Protein AF-A0A936VCP4-F1 (afdb_monomer_lite)

pLDDT: mean 81.43, std 11.69, range [51.97, 97.38]

Secondary structure (DSSP, 8-state):
-HHHHH-SS--HHHHHHHHHHHTSGGGHHHHHHHHTTS-HHHHHHHHHHHTGGG----HHHHHHHHT-S-HHHHHHHHHHHHTTTTTTHHHHHHHTT-SSHHHHHHHHHHHHHH--HHHHHHHHHHHTT-SSHHHHHHHHHHHHHTT--HHHHHHHHHHH--TTSHHHHHHHHHHHHTT-TTHHHHHHHGGG-S-HHHHHHHHHHHHHH-HHHHHHHHHHTTTT--HHHHHHHHHHHHTTSSPPPHHHHHHHHHHHHHTT-HHHHHHHHTTS-HHHHHHHHHHHHHT--SHHHHHHHHHHHHHHHHHHTT---PPPHHHHHHHHHHTTSHHHHHHHHH-HHHHHHHHTTTS----

Foldseek 3Di:
DVVVPVPPDDCVVVVVVVLVVLLDPVCPVVVLVCLQVDDPVVLVVSCCSNCPPNDHDDPSSLLSQCPHPDVVSVQVSLVSCLVVVVVCVVSLVVQCPPPDPSSVQSSLVSVCVVDDPVRLVVSLLDQCQDLDLSSNVSSVVVCVVVVNDLPVSLVVLVVVDDLQDSSLLSSLSSCLVVVPPCSLVSLVVSCPHPDLVSNLSSLVSNCLPDPVSLLVCLQPALLPHDPSSLVSNLVCLQVVSDDDDLVSLLVSLVNNLVSVNLVSSLSSLVSDDLLSSVLSLLVQQVSDDDVVSNVSSLVSLVVSLVVLVVDPDADDPVSLVSLLVSCVDPSSVVSCVVDVSSQVSCVVNVNHDDD

Radius of gyration: 28.24 Å; chains: 1; bounding box: 63×48×75 Å

Sequence (355 aa):
MALRVRGRADHSFVLQRAAGILCSAEVRSVLVTMLTLCDGKAARYLLEVLSADGEVPDEECIRAFARHADCVVRLKVVVLCRAQSERYRTILEELRHDGHPRVRREVLCCLWQLADEAERVALLNSALLDNAGSVRETAIWYARKSGFDLEAFAAQALAQAAPETRAMVSLLGLMTTLKMREASGYARAALNSGTAAVRARRLLILFRRSVTLRMSLLRTLWPTAPTKVARQARLIISRGQIALTHDQYLRAVKKLLSSGCMERALIVCALMAIWGRLEGLFICLGESRSDEDRQLVRQALLNWERQQGCSAIRIDANERGRLTLLLNDRRIRDIVSSERLLAFALQTNGLWADG

Structure (mmCIF, N/CA/C/O backbone):
data_AF-A0A936VCP4-F1
#
_entry.id   AF-A0A936VCP4-F1
#
loop_
_atom_site.group_PDB
_atom_site.id
_atom_site.type_symbol
_atom_site.label_atom_id
_atom_site.label_alt_id
_atom_site.label_comp_id
_atom_site.label_asym_id
_atom_site.label_entity_id
_atom_site.label_seq_id
_atom_site.pdbx_PDB_ins_code
_atom_site.Cartn_x
_atom_site.Cartn_y
_atom_site.Cartn_z
_atom_site.occupancy
_atom_site.B_iso_or_equiv
_atom_site.auth_seq_id
_atom_site.auth_comp_id
_atom_site.auth_asym_id
_atom_site.auth_atom_id
_atom_site.pdbx_PDB_model_num
ATOM 1 N N . MET A 1 1 ? -22.852 -20.415 8.216 1.00 56.88 1 MET A N 1
ATOM 2 C CA . MET A 1 1 ? -22.138 -19.985 6.984 1.00 56.88 1 MET A CA 1
ATOM 3 C C . MET A 1 1 ? -22.577 -20.727 5.724 1.00 56.88 1 MET A C 1
ATOM 5 O O . MET A 1 1 ? -22.957 -20.062 4.768 1.00 56.88 1 MET A O 1
ATOM 9 N N . ALA A 1 2 ? -22.562 -22.067 5.700 1.00 62.81 2 ALA A N 1
ATOM 10 C CA . ALA A 1 2 ? -22.901 -22.848 4.501 1.00 62.81 2 ALA A CA 1
ATOM 11 C C . ALA A 1 2 ? -24.301 -22.544 3.923 1.00 62.81 2 ALA A C 1
ATOM 13 O O . ALA A 1 2 ? -24.436 -22.418 2.708 1.00 62.81 2 ALA A O 1
ATOM 14 N N . LEU A 1 3 ? -25.306 -22.349 4.786 1.00 62.19 3 LEU A N 1
ATOM 15 C CA . LEU A 1 3 ? -26.685 -22.045 4.376 1.00 62.19 3 LEU A CA 1
ATOM 16 C C . LEU A 1 3 ? -26.814 -20.660 3.709 1.00 62.19 3 LEU A C 1
ATOM 18 O O . LEU A 1 3 ? -27.424 -20.546 2.653 1.00 62.19 3 LEU A O 1
ATOM 22 N N . ARG A 1 4 ? -26.147 -19.627 4.252 1.00 62.19 4 ARG A N 1
ATOM 23 C CA . ARG A 1 4 ? -26.163 -18.250 3.712 1.00 62.19 4 ARG A CA 1
ATOM 24 C C . ARG A 1 4 ? -25.489 -18.133 2.341 1.00 62.19 4 ARG A C 1
ATOM 26 O O . ARG A 1 4 ? -25.926 -17.361 1.503 1.00 62.19 4 ARG A O 1
ATOM 33 N N . VAL A 1 5 ? -24.394 -18.864 2.126 1.00 63.34 5 VAL A N 1
ATOM 34 C CA . VAL A 1 5 ? -23.561 -18.726 0.915 1.00 63.34 5 VAL A CA 1
ATOM 35 C C . VAL A 1 5 ? -24.135 -19.496 -0.272 1.00 63.34 5 VAL A C 1
ATOM 37 O O . VAL A 1 5 ? -23.934 -19.094 -1.413 1.00 63.34 5 VAL A O 1
ATOM 40 N N . ARG A 1 6 ? -24.820 -20.619 -0.029 1.00 60.19 6 ARG A N 1
ATOM 41 C CA . ARG A 1 6 ? -25.265 -21.500 -1.114 1.00 60.19 6 ARG A CA 1
ATOM 42 C C . ARG A 1 6 ? -26.551 -21.028 -1.791 1.00 60.19 6 ARG A C 1
ATOM 44 O O . ARG A 1 6 ? -26.744 -21.405 -2.937 1.00 60.19 6 ARG A O 1
ATOM 51 N N . GLY A 1 7 ? -27.395 -20.224 -1.133 1.00 56.19 7 GLY A N 1
ATOM 52 C CA . GLY A 1 7 ? -28.552 -19.547 -1.749 1.00 56.19 7 GLY A CA 1
ATOM 53 C C . GLY A 1 7 ? -29.578 -20.455 -2.447 1.00 56.19 7 GLY A C 1
ATOM 54 O O . GLY A 1 7 ? -30.414 -19.958 -3.188 1.00 56.19 7 GLY A O 1
ATOM 55 N N . ARG A 1 8 ? -29.506 -21.781 -2.253 1.00 65.31 8 ARG A N 1
ATOM 56 C CA . ARG A 1 8 ? -30.311 -22.769 -2.999 1.00 65.31 8 ARG A CA 1
ATOM 57 C C . ARG A 1 8 ? -31.744 -22.916 -2.479 1.00 65.31 8 ARG A C 1
ATOM 59 O O . ARG A 1 8 ? -32.557 -23.532 -3.150 1.00 65.31 8 ARG A O 1
ATOM 66 N N . ALA A 1 9 ? -32.029 -22.385 -1.293 1.00 67.38 9 ALA A N 1
ATOM 67 C CA . ALA A 1 9 ? -33.360 -22.313 -0.699 1.00 67.38 9 ALA A CA 1
ATOM 68 C C . ALA A 1 9 ? -33.434 -21.087 0.224 1.00 67.38 9 ALA A C 1
ATOM 70 O O . ALA A 1 9 ? -32.389 -20.555 0.625 1.00 67.38 9 ALA A O 1
ATOM 71 N N . ASP A 1 10 ? -34.642 -20.640 0.564 1.00 74.19 10 ASP A N 1
ATOM 72 C CA . ASP A 1 10 ? -34.824 -19.598 1.570 1.00 74.19 10 ASP A CA 1
ATOM 73 C C . ASP A 1 10 ? -34.572 -20.180 2.969 1.00 74.19 10 ASP A C 1
ATOM 75 O O . ASP A 1 10 ? -35.307 -21.034 3.458 1.00 74.19 10 ASP A O 1
ATOM 79 N N . HIS A 1 11 ? -33.480 -19.742 3.594 1.00 77.25 11 HIS A N 1
ATOM 80 C CA . HIS A 1 11 ? -33.108 -20.128 4.957 1.00 77.25 11 HIS A CA 1
ATOM 81 C C . HIS A 1 11 ? -33.297 -18.967 5.941 1.00 77.25 11 HIS A C 1
ATOM 83 O O . HIS A 1 11 ? -32.764 -19.027 7.050 1.00 77.25 11 HIS A O 1
ATOM 89 N N . SER A 1 12 ? -34.004 -17.903 5.543 1.00 74.56 12 SER A N 1
ATOM 90 C CA . SER A 1 12 ? -34.223 -16.695 6.346 1.00 74.56 12 SER A CA 1
ATOM 91 C C . SER A 1 12 ? -34.736 -17.030 7.747 1.00 74.56 12 SER A C 1
ATOM 93 O O . SER A 1 12 ? -34.131 -16.603 8.728 1.00 74.56 12 SER A O 1
ATOM 95 N N . PHE A 1 13 ? -35.743 -17.900 7.850 1.00 79.38 13 PHE A N 1
ATOM 96 C CA . PHE A 1 13 ? -36.317 -18.342 9.124 1.00 79.38 13 PHE A CA 1
ATOM 97 C C . PHE A 1 13 ? -35.310 -19.076 10.027 1.00 79.38 13 PHE A C 1
ATOM 99 O O . PHE A 1 13 ? -35.186 -18.777 11.214 1.00 79.38 13 PHE A O 1
ATOM 106 N N . VAL A 1 14 ? -34.543 -20.022 9.473 1.00 80.12 14 VAL A N 1
ATOM 107 C CA . VAL A 1 14 ? -33.536 -20.782 10.239 1.00 80.12 14 VAL A CA 1
ATOM 108 C C . VAL A 1 14 ? -32.408 -19.863 10.706 1.00 80.12 14 VAL A C 1
ATOM 110 O O . VAL A 1 14 ? -31.941 -19.978 11.838 1.00 80.12 14 VAL A O 1
ATOM 113 N N . LEU A 1 15 ? -31.983 -18.930 9.850 1.00 77.50 15 LEU A N 1
ATOM 114 C CA . LEU A 1 15 ? -30.957 -17.945 10.179 1.00 77.50 15 LEU A CA 1
ATOM 115 C C . LEU A 1 15 ? -31.440 -16.952 11.245 1.00 77.50 15 LEU A C 1
ATOM 117 O O . LEU A 1 15 ? -30.666 -16.639 12.144 1.00 77.50 15 LEU A O 1
ATOM 121 N N . GLN A 1 16 ? -32.701 -16.512 11.196 1.00 79.38 16 GLN A N 1
ATOM 122 C CA . GLN A 1 16 ? -33.311 -15.670 12.232 1.00 79.38 16 GLN A CA 1
ATOM 123 C C . GLN A 1 16 ? -33.410 -16.401 13.573 1.00 79.38 16 GLN A C 1
ATOM 125 O O . GLN A 1 16 ? -33.027 -15.852 14.602 1.00 79.38 16 GLN A O 1
ATOM 130 N N . ARG A 1 17 ? -33.845 -17.667 13.578 1.00 82.25 17 ARG A N 1
ATOM 131 C CA . ARG A 1 17 ? -33.928 -18.455 14.816 1.00 82.25 17 ARG A CA 1
ATOM 132 C C . ARG A 1 17 ? -32.548 -18.704 15.429 1.00 82.25 17 ARG A C 1
ATOM 134 O O . ARG A 1 17 ? -32.389 -18.590 16.639 1.00 82.25 17 ARG A O 1
ATOM 141 N N . ALA A 1 18 ? -31.547 -19.008 14.602 1.00 80.81 18 ALA A N 1
ATOM 142 C CA . ALA A 1 18 ? -30.168 -19.155 15.059 1.00 80.81 18 ALA A CA 1
ATOM 143 C C . ALA A 1 18 ? -29.600 -17.833 15.600 1.00 80.81 18 ALA A C 1
ATOM 145 O O . ALA A 1 18 ? -28.929 -17.843 16.627 1.00 80.81 18 ALA A O 1
ATOM 146 N N . ALA A 1 19 ? -29.896 -16.704 14.948 1.00 77.69 19 ALA A N 1
ATOM 147 C CA . ALA A 1 19 ? -29.529 -15.378 15.438 1.00 77.69 19 ALA A CA 1
ATOM 148 C C . ALA A 1 19 ? -30.144 -15.090 16.815 1.00 77.69 19 ALA A C 1
ATOM 150 O O . ALA A 1 19 ? -29.421 -14.688 17.719 1.00 77.69 19 ALA A O 1
ATOM 151 N N . GLY A 1 20 ? -31.431 -15.395 17.009 1.00 79.62 20 GLY A N 1
ATOM 152 C CA . GLY A 1 20 ? -32.100 -15.230 18.303 1.00 79.62 20 GLY A CA 1
ATOM 153 C C . GLY A 1 20 ? -31.431 -16.014 19.437 1.00 79.62 20 GLY A C 1
ATOM 154 O O . GLY A 1 20 ? -31.253 -15.479 20.526 1.00 79.62 20 GLY A O 1
ATOM 155 N N . ILE A 1 21 ? -30.987 -17.249 19.172 1.00 82.88 21 ILE A N 1
ATOM 156 C CA . ILE A 1 21 ? -30.237 -18.056 20.153 1.00 82.88 21 ILE A CA 1
ATOM 157 C C . ILE A 1 21 ? -28.862 -17.435 20.439 1.00 82.88 21 ILE A C 1
ATOM 159 O O . ILE A 1 21 ? -28.444 -17.366 21.588 1.00 82.88 21 ILE A O 1
ATOM 163 N N . LEU A 1 22 ? -28.154 -16.967 19.408 1.00 77.94 22 LEU A N 1
ATOM 164 C CA . LEU A 1 22 ? -26.825 -16.361 19.562 1.00 77.94 22 LEU A CA 1
ATOM 165 C C . LEU A 1 22 ? -26.856 -15.028 20.322 1.00 77.94 22 LEU A C 1
ATOM 167 O O . LEU A 1 22 ? -25.850 -14.656 20.923 1.00 77.94 22 LEU A O 1
ATOM 171 N N . CYS A 1 23 ? -27.990 -14.326 20.304 1.00 75.50 23 CYS A N 1
ATOM 172 C CA . CYS A 1 23 ? -28.199 -13.102 21.071 1.00 75.50 23 CYS A CA 1
ATOM 173 C C . CYS A 1 23 ? -28.647 -13.359 22.523 1.00 75.50 23 CYS A C 1
ATOM 175 O O . CYS A 1 23 ? -28.694 -12.406 23.307 1.00 75.50 23 CYS A O 1
ATOM 177 N N . SER A 1 24 ? -28.957 -14.607 22.906 1.00 80.38 24 SER A N 1
ATOM 178 C CA . SER A 1 24 ? -29.406 -14.923 24.266 1.00 80.38 24 SER A CA 1
ATOM 179 C C . SER A 1 24 ? -28.285 -14.732 25.295 1.00 80.38 24 SER A C 1
ATOM 181 O O . SER A 1 24 ? -27.095 -14.906 25.008 1.00 80.38 24 SER A O 1
ATOM 183 N N . ALA A 1 25 ? -28.661 -14.352 26.518 1.00 74.62 25 ALA A N 1
ATOM 184 C CA . ALA A 1 25 ? -27.702 -14.110 27.591 1.00 74.62 25 ALA A CA 1
ATOM 185 C C . ALA A 1 25 ? -26.943 -15.390 27.987 1.00 74.62 25 ALA A C 1
ATOM 187 O O . ALA A 1 25 ? -25.759 -15.311 28.314 1.00 74.62 25 ALA A O 1
ATOM 188 N N . GLU A 1 26 ? -27.579 -16.568 27.899 1.00 79.69 26 GLU A N 1
ATOM 189 C CA . GLU A 1 26 ? -26.959 -17.837 28.302 1.00 79.69 26 GLU A CA 1
ATOM 190 C C . GLU A 1 26 ? -25.801 -18.259 27.386 1.00 79.69 26 GLU A C 1
ATOM 192 O O . GLU A 1 26 ? -24.875 -18.937 27.828 1.00 79.69 26 GLU A O 1
ATOM 197 N N . VAL A 1 27 ? -25.826 -17.856 26.112 1.00 80.94 27 VAL A N 1
ATOM 198 C CA . VAL A 1 27 ? -24.818 -18.262 25.116 1.00 80.94 27 VAL A CA 1
ATOM 199 C C . VAL A 1 27 ? -23.665 -17.254 25.029 1.00 80.94 27 VAL A C 1
ATOM 201 O O . VAL A 1 27 ? -22.633 -17.527 24.413 1.00 80.94 27 VAL A O 1
ATOM 204 N N . ARG A 1 28 ? -23.783 -16.091 25.678 1.00 74.31 28 ARG A N 1
ATOM 205 C CA . ARG A 1 28 ? -22.876 -14.956 25.469 1.00 74.31 28 ARG A CA 1
ATOM 206 C C . ARG A 1 28 ? -21.432 -15.216 25.908 1.00 74.31 28 ARG A C 1
ATOM 208 O O . ARG A 1 28 ? -20.509 -14.947 25.143 1.00 74.31 28 ARG A O 1
ATOM 215 N N . SER A 1 29 ? -21.223 -15.791 27.091 1.00 76.62 29 SER A N 1
ATOM 216 C CA . SER A 1 29 ? -19.880 -16.131 27.598 1.00 76.62 29 SER A CA 1
ATOM 217 C C . SER A 1 29 ? -19.181 -17.190 26.731 1.00 76.62 29 SER A C 1
ATOM 219 O O . SER A 1 29 ? -17.975 -17.120 26.466 1.00 76.62 29 SER A O 1
ATOM 221 N N . VAL A 1 30 ? -19.957 -18.141 26.206 1.00 83.19 30 VAL A N 1
ATOM 222 C CA . VAL A 1 30 ? -19.483 -19.147 25.250 1.00 83.19 30 VAL A CA 1
ATOM 223 C C . VAL A 1 30 ? -19.130 -18.483 23.923 1.00 83.19 30 VAL A C 1
ATOM 225 O O . VAL A 1 30 ? -18.094 -18.793 23.337 1.00 83.19 30 VAL A O 1
ATOM 228 N N . LEU A 1 31 ? -19.943 -17.531 23.467 1.00 79.69 31 LEU A N 1
ATOM 229 C CA . LEU A 1 31 ? -19.713 -16.796 22.232 1.00 79.69 31 LEU A CA 1
ATOM 230 C C . LEU A 1 31 ? -18.418 -15.979 22.298 1.00 79.69 31 LEU A C 1
ATOM 232 O O . LEU A 1 31 ? -17.595 -16.120 21.398 1.00 79.69 31 LEU A O 1
ATOM 236 N N . VAL A 1 32 ? -18.179 -15.215 23.370 1.00 79.56 32 VAL A N 1
ATOM 237 C CA . VAL A 1 32 ? -16.919 -14.471 23.588 1.00 79.56 32 VAL A CA 1
ATOM 238 C C . VAL A 1 32 ? -15.705 -15.398 23.506 1.00 79.56 32 VAL A C 1
ATOM 240 O O . VAL A 1 32 ? -14.735 -15.095 22.808 1.00 79.56 32 VAL A O 1
ATOM 243 N N . THR A 1 33 ? -15.783 -16.566 24.144 1.00 81.50 33 THR A N 1
ATOM 244 C CA . THR A 1 33 ? -14.720 -17.578 24.081 1.00 81.50 33 THR A CA 1
ATOM 245 C C . THR A 1 33 ? -14.514 -18.081 22.648 1.00 81.50 33 THR A C 1
ATOM 247 O O . THR A 1 33 ? -13.395 -18.085 22.131 1.00 81.50 33 THR A O 1
ATOM 250 N N . MET A 1 34 ? -15.599 -18.449 21.964 1.00 81.75 34 MET A N 1
ATOM 251 C CA . MET A 1 34 ? -15.564 -18.998 20.606 1.00 81.75 34 MET A CA 1
ATOM 252 C C . MET A 1 34 ? -15.108 -17.983 19.558 1.00 81.75 34 MET A C 1
ATOM 254 O O . MET A 1 34 ? -14.522 -18.377 18.549 1.00 81.75 34 MET A O 1
ATOM 258 N N . LEU A 1 35 ? -15.307 -16.684 19.793 1.00 81.62 35 LEU A N 1
ATOM 259 C CA . LEU A 1 35 ? -14.830 -15.631 18.898 1.00 81.62 35 LEU A CA 1
ATOM 260 C C . LEU A 1 35 ? -13.314 -15.659 18.716 1.00 81.62 35 LEU A C 1
ATOM 262 O O . LEU A 1 35 ? -12.838 -15.378 17.620 1.00 81.62 35 LEU A O 1
ATOM 266 N N . THR A 1 36 ? -12.560 -16.048 19.746 1.00 72.62 36 THR A N 1
ATOM 267 C CA . THR A 1 36 ? -11.097 -16.177 19.643 1.00 72.62 36 THR A CA 1
ATOM 268 C C . THR A 1 36 ? -10.653 -17.374 18.795 1.00 72.62 36 THR A C 1
ATOM 270 O O . THR A 1 36 ? -9.538 -17.376 18.276 1.00 72.62 36 THR A O 1
ATOM 273 N N . LEU A 1 37 ? -11.529 -18.369 18.621 1.00 82.38 37 LEU A N 1
ATOM 274 C CA . LEU A 1 37 ? -11.247 -19.639 17.945 1.00 82.38 37 LEU A CA 1
ATOM 275 C C . LEU A 1 37 ? -11.846 -19.718 16.534 1.00 82.38 37 LEU A C 1
ATOM 277 O O . LEU A 1 37 ? -11.452 -20.572 15.738 1.00 82.38 37 LEU A O 1
ATOM 281 N N . CYS A 1 38 ? -12.821 -18.864 16.220 1.00 85.44 38 CYS A N 1
ATOM 282 C CA . CYS A 1 38 ? -13.548 -18.923 14.960 1.00 85.44 38 CYS A CA 1
ATOM 283 C C . CYS A 1 38 ? -12.792 -18.251 13.802 1.00 85.44 38 CYS A C 1
ATOM 285 O O . CYS A 1 38 ? -11.956 -17.368 13.985 1.00 85.44 38 CYS A O 1
ATOM 287 N N . ASP A 1 39 ? -13.095 -18.676 12.572 1.00 88.38 39 ASP A N 1
ATOM 288 C CA . ASP A 1 39 ? -12.520 -18.043 11.389 1.00 88.38 39 ASP A CA 1
ATOM 289 C C . ASP A 1 39 ? -13.098 -16.634 11.147 1.00 88.38 39 ASP A C 1
ATOM 291 O O . ASP A 1 39 ? -14.173 -16.256 11.621 1.00 88.38 39 ASP A O 1
ATOM 295 N N . GLY A 1 40 ? -12.401 -15.846 10.328 1.00 87.69 40 GLY A N 1
ATOM 296 C CA . GLY A 1 40 ? -12.803 -14.470 10.047 1.00 87.69 40 GLY A CA 1
ATOM 297 C C . GLY A 1 40 ? -14.171 -14.316 9.372 1.00 87.69 40 GLY A C 1
ATOM 298 O O . GLY A 1 40 ? -14.795 -13.265 9.514 1.00 87.69 40 GLY A O 1
ATOM 299 N N . LYS A 1 41 ? -14.673 -15.322 8.639 1.00 87.31 41 LYS A N 1
ATOM 300 C CA . LYS A 1 41 ? -16.005 -15.255 8.008 1.00 87.31 41 LYS A CA 1
ATOM 301 C C . LYS A 1 41 ? -17.101 -15.466 9.048 1.00 87.31 41 LYS A C 1
ATOM 303 O O . LYS A 1 41 ? -18.100 -14.747 9.014 1.00 87.31 41 LYS A O 1
ATOM 308 N N . ALA A 1 42 ? -16.905 -16.419 9.955 1.00 86.56 42 ALA A N 1
ATOM 309 C CA . ALA A 1 42 ? -17.790 -16.662 11.082 1.00 86.56 42 ALA A CA 1
ATOM 310 C C . ALA A 1 42 ? -17.834 -15.441 12.009 1.00 86.56 42 ALA A C 1
ATOM 312 O O . ALA A 1 42 ? -18.921 -14.921 12.247 1.00 86.56 42 ALA A O 1
ATOM 313 N N . ALA A 1 43 ? -16.677 -14.907 12.414 1.00 88.88 43 ALA A N 1
ATOM 314 C CA . ALA A 1 43 ? -16.590 -13.714 13.260 1.00 88.88 43 ALA A CA 1
ATOM 315 C C . ALA A 1 43 ? -17.314 -12.503 12.648 1.00 88.88 43 ALA A C 1
ATOM 317 O O . ALA A 1 43 ? -18.089 -11.829 13.320 1.00 88.88 43 ALA A O 1
ATOM 318 N N . ARG A 1 44 ? -17.120 -12.239 11.347 1.00 90.06 44 ARG A N 1
ATOM 319 C CA . ARG A 1 44 ? -17.812 -11.141 10.647 1.00 90.06 44 ARG A CA 1
ATOM 320 C C . ARG A 1 44 ? -19.329 -11.273 10.686 1.00 90.06 44 ARG A C 1
ATOM 322 O O . ARG A 1 44 ? -20.010 -10.263 10.810 1.00 90.06 44 ARG A O 1
ATOM 329 N N . TYR A 1 45 ? -19.839 -12.491 10.539 1.00 85.62 45 TYR A N 1
ATOM 330 C CA . TYR A 1 45 ? -21.271 -12.747 10.600 1.00 85.62 45 TYR A CA 1
ATOM 331 C C . TYR A 1 45 ? -21.819 -12.652 12.015 1.00 85.62 45 TYR A C 1
ATOM 333 O O . TYR A 1 45 ? -22.874 -12.066 12.199 1.00 85.62 45 TYR A O 1
ATOM 341 N N . LEU A 1 46 ? -21.103 -13.192 13.001 1.00 86.50 46 LEU A N 1
ATOM 342 C CA . LEU A 1 46 ? -21.492 -13.049 14.401 1.00 86.50 46 LEU A CA 1
ATOM 343 C C . LEU A 1 46 ? -21.575 -11.575 14.781 1.00 86.50 46 LEU A C 1
ATOM 345 O O . LEU A 1 46 ? -22.554 -11.164 15.384 1.00 86.50 46 LEU A O 1
ATOM 349 N N . LEU A 1 47 ? -20.609 -10.766 14.342 1.00 86.88 47 LEU A N 1
ATOM 350 C CA . LEU A 1 47 ? -20.654 -9.326 14.552 1.00 86.88 47 LEU A CA 1
ATOM 351 C C . LEU A 1 47 ? -21.867 -8.677 13.867 1.00 86.88 47 LEU A C 1
ATOM 353 O O . LEU A 1 47 ? -22.500 -7.837 14.480 1.00 86.88 47 LEU A O 1
ATOM 357 N N . GLU A 1 48 ? -22.213 -9.080 12.636 1.00 85.94 48 GLU A N 1
ATOM 358 C CA . GLU A 1 48 ? -23.420 -8.599 11.932 1.00 85.94 48 GLU A CA 1
ATOM 359 C C . GLU A 1 48 ? -24.719 -8.968 12.661 1.00 85.94 48 GLU A C 1
ATOM 361 O O . GLU A 1 48 ? -25.636 -8.159 12.706 1.00 85.94 48 GLU A O 1
ATOM 366 N N . VAL A 1 49 ? -24.798 -10.183 13.208 1.00 83.81 49 VAL A N 1
ATOM 367 C CA . VAL A 1 49 ? -25.967 -10.679 13.946 1.00 83.81 49 VAL A CA 1
ATOM 368 C C . VAL A 1 49 ? -26.117 -9.962 15.283 1.00 83.81 49 VAL A C 1
ATOM 370 O O . VAL A 1 49 ? -27.206 -9.512 15.610 1.00 83.81 49 VAL A O 1
ATOM 373 N N . LEU A 1 50 ? -25.025 -9.831 16.037 1.00 81.94 50 LEU A N 1
ATOM 374 C CA . LEU A 1 50 ? -25.033 -9.179 17.349 1.00 81.94 50 LEU A CA 1
ATOM 375 C C . LEU A 1 50 ? -25.181 -7.660 17.253 1.00 81.94 50 LEU A C 1
ATOM 377 O O . LEU A 1 50 ? -25.489 -7.023 18.252 1.00 81.94 50 LEU A O 1
ATOM 381 N N . SER A 1 51 ? -24.922 -7.084 16.078 1.00 83.00 51 SER A N 1
ATOM 382 C CA . SER A 1 51 ? -25.151 -5.667 15.806 1.00 83.00 51 SER A CA 1
ATOM 383 C C . SER A 1 51 ? -26.407 -5.414 14.966 1.00 83.00 51 SER A C 1
ATOM 385 O O . SER A 1 51 ? -26.495 -4.385 14.288 1.00 83.00 51 SER A O 1
ATOM 387 N N . ALA A 1 52 ? -27.319 -6.388 14.891 1.00 80.31 52 ALA A N 1
ATOM 388 C CA . ALA A 1 52 ? -28.577 -6.215 14.179 1.00 80.31 52 ALA A CA 1
ATOM 389 C C . ALA A 1 52 ? -29.420 -5.116 14.846 1.00 80.31 52 ALA A C 1
ATOM 391 O O . ALA A 1 52 ? -29.256 -4.815 16.025 1.00 80.31 52 ALA A O 1
ATOM 392 N N . ASP A 1 53 ? -30.276 -4.469 14.054 1.00 72.94 53 ASP A N 1
ATOM 393 C CA . ASP A 1 53 ? -31.216 -3.436 14.512 1.00 72.94 53 ASP A CA 1
ATOM 394 C C . ASP A 1 53 ? -30.578 -2.223 15.219 1.00 72.94 53 ASP A C 1
ATOM 396 O O . ASP A 1 53 ? -31.242 -1.451 15.905 1.00 72.94 53 ASP A O 1
ATOM 400 N N . GLY A 1 54 ? -29.280 -1.998 14.987 1.00 67.56 54 GLY A N 1
ATOM 401 C CA . GLY A 1 54 ? -28.545 -0.859 15.538 1.00 67.56 54 GLY A CA 1
ATOM 402 C C . GLY A 1 54 ? -28.079 -1.051 16.980 1.00 67.56 54 GLY A C 1
ATOM 403 O O . GLY A 1 54 ? -27.491 -0.127 17.548 1.00 67.56 54 GLY A O 1
ATOM 404 N N . GLU A 1 55 ? -28.284 -2.234 17.563 1.00 74.75 55 GLU A N 1
ATOM 405 C CA . GLU A 1 55 ? -27.707 -2.569 18.859 1.00 74.75 55 GLU A CA 1
ATOM 406 C C . GLU A 1 55 ? -26.184 -2.701 18.748 1.00 74.75 55 GLU A C 1
ATOM 408 O O . GLU A 1 55 ? -25.636 -3.153 17.741 1.00 74.75 55 GLU A O 1
ATOM 413 N N . VAL A 1 56 ? -25.470 -2.270 19.788 1.00 74.06 56 VAL A N 1
ATOM 414 C CA . VAL A 1 56 ? -24.025 -2.487 19.883 1.00 74.06 56 VAL A CA 1
ATOM 415 C C . VAL A 1 56 ? -23.796 -3.581 20.918 1.00 74.06 56 VAL A C 1
ATOM 417 O O . VAL A 1 56 ? -24.310 -3.448 22.034 1.00 74.06 56 VAL A O 1
ATOM 420 N N . PRO A 1 57 ? -23.021 -4.632 20.585 1.00 80.69 57 PRO A N 1
ATOM 421 C CA . PRO A 1 57 ? -22.639 -5.651 21.550 1.00 80.69 57 PRO A CA 1
ATOM 422 C C . PRO A 1 57 ? -22.045 -5.027 22.818 1.00 80.69 57 PRO A C 1
ATOM 424 O O . PRO A 1 57 ? -21.494 -3.918 22.798 1.00 80.69 57 PRO A O 1
ATOM 427 N N . ASP A 1 58 ? -22.126 -5.747 23.933 1.00 84.31 58 ASP A N 1
ATOM 428 C CA . ASP A 1 58 ? -21.487 -5.281 25.159 1.00 84.31 58 ASP A CA 1
ATOM 429 C C . ASP A 1 58 ? -19.966 -5.127 25.005 1.00 84.31 58 ASP A C 1
ATOM 431 O O . ASP A 1 58 ? -19.339 -5.548 24.027 1.00 84.31 58 ASP A O 1
ATOM 435 N N . GLU A 1 59 ? -19.365 -4.450 25.979 1.00 87.56 59 GLU A N 1
ATOM 436 C CA . GLU A 1 59 ? -17.960 -4.073 25.906 1.00 87.56 59 GLU A CA 1
ATOM 437 C C . GLU A 1 59 ? -17.020 -5.282 25.846 1.00 87.56 59 GLU A C 1
ATOM 439 O O . GLU A 1 59 ? -16.015 -5.237 25.135 1.00 87.56 59 GLU A O 1
ATOM 444 N N . GLU A 1 60 ? -17.360 -6.375 26.528 1.00 87.00 60 GLU A N 1
ATOM 445 C CA . GLU A 1 60 ? -16.566 -7.601 26.520 1.00 87.00 60 GLU A CA 1
ATOM 446 C C . GLU A 1 60 ? -16.554 -8.244 25.127 1.00 87.00 60 GLU A C 1
ATOM 448 O O . GLU A 1 60 ? -15.481 -8.548 24.592 1.00 87.00 60 GLU A O 1
ATOM 453 N N . CYS A 1 61 ? -17.721 -8.347 24.481 1.00 87.69 61 CYS A N 1
ATOM 454 C CA . CYS A 1 61 ? -17.830 -8.819 23.104 1.00 87.69 61 CYS A CA 1
ATOM 455 C C . CYS A 1 61 ? -17.044 -7.920 22.142 1.00 87.69 61 CYS A C 1
ATOM 457 O O . CYS A 1 61 ? -16.246 -8.410 21.339 1.00 87.69 61 CYS A O 1
ATOM 459 N N . ILE A 1 62 ? -17.228 -6.598 22.232 1.00 90.88 62 ILE A N 1
ATOM 460 C CA . ILE A 1 62 ? -16.518 -5.630 21.384 1.00 90.88 62 ILE A CA 1
ATOM 461 C C . ILE A 1 62 ? -15.002 -5.761 21.554 1.00 90.88 62 ILE A C 1
ATOM 463 O O . ILE A 1 62 ? -14.272 -5.788 20.559 1.00 90.88 62 ILE A O 1
ATOM 467 N N . ARG A 1 63 ? -14.516 -5.904 22.790 1.00 92.00 63 ARG A N 1
ATOM 468 C CA . ARG A 1 63 ? -13.089 -6.073 23.087 1.00 92.00 63 ARG A CA 1
ATOM 469 C C . ARG A 1 63 ? -12.541 -7.385 22.522 1.00 92.00 63 ARG A C 1
ATOM 471 O O . ARG A 1 63 ? -11.434 -7.394 21.981 1.00 92.00 63 ARG A O 1
ATOM 478 N N . ALA A 1 64 ? -13.312 -8.471 22.569 1.00 90.50 64 ALA A N 1
ATOM 479 C CA . ALA A 1 64 ? -12.935 -9.737 21.941 1.00 90.50 64 ALA A CA 1
ATOM 480 C C . ALA A 1 64 ? -12.817 -9.601 20.412 1.00 90.50 64 ALA A C 1
ATOM 482 O O . ALA A 1 64 ? -11.800 -9.984 19.826 1.00 90.50 64 ALA A O 1
ATOM 483 N N . PHE A 1 65 ? -13.796 -8.969 19.756 1.00 92.38 65 PHE A N 1
ATOM 484 C CA . PHE A 1 65 ? -13.732 -8.707 18.316 1.00 92.38 65 PHE A CA 1
ATOM 485 C C . PHE A 1 65 ? -12.589 -7.754 17.932 1.00 92.38 65 PHE A C 1
ATOM 487 O O . PHE A 1 65 ? -11.965 -7.935 16.883 1.00 92.38 65 PHE A O 1
ATOM 494 N N . ALA A 1 66 ? -12.275 -6.763 18.772 1.00 93.88 66 ALA A N 1
ATOM 495 C CA . ALA A 1 66 ? -11.169 -5.830 18.556 1.00 93.88 66 ALA A CA 1
ATOM 496 C C . ALA A 1 66 ? -9.801 -6.532 18.541 1.00 93.88 66 ALA A C 1
ATOM 498 O O . ALA A 1 66 ? -8.875 -6.055 17.895 1.00 93.88 66 ALA A O 1
ATOM 499 N N . ARG A 1 67 ? -9.665 -7.690 19.195 1.00 93.00 67 ARG A N 1
ATOM 500 C CA . ARG A 1 67 ? -8.412 -8.467 19.253 1.00 93.00 67 ARG A CA 1
ATOM 501 C C . ARG A 1 67 ? -8.344 -9.597 18.225 1.00 93.00 67 ARG A C 1
ATOM 503 O O . ARG A 1 67 ? -7.343 -10.303 18.143 1.00 93.00 67 ARG A O 1
ATOM 510 N N . HIS A 1 68 ? -9.384 -9.757 17.413 1.00 94.25 68 HIS A N 1
ATOM 511 C CA . HIS A 1 68 ? -9.482 -10.831 16.433 1.00 94.25 68 HIS A CA 1
ATOM 512 C C . HIS A 1 68 ? -8.396 -10.730 15.345 1.00 94.25 68 HIS A C 1
ATOM 514 O O . HIS A 1 68 ? -8.054 -9.636 14.897 1.00 94.25 68 HIS A O 1
ATOM 520 N N . ALA A 1 69 ? -7.883 -11.861 14.846 1.00 91.50 69 ALA A N 1
ATOM 521 C CA . ALA A 1 69 ? -6.788 -11.889 13.865 1.00 91.50 69 ALA A CA 1
ATOM 522 C C . ALA A 1 69 ? -7.153 -11.275 12.491 1.00 91.50 69 ALA A C 1
ATOM 524 O O . ALA A 1 69 ? -6.324 -10.620 11.851 1.00 91.50 69 ALA A O 1
ATOM 525 N N . ASP A 1 70 ? -8.404 -11.434 12.046 1.00 93.44 70 ASP A N 1
ATOM 526 C CA . ASP A 1 70 ? -8.935 -10.836 10.807 1.00 93.44 70 ASP A CA 1
ATOM 527 C C . ASP A 1 70 ? -9.105 -9.307 10.942 1.00 93.44 70 ASP A C 1
ATOM 529 O O . ASP A 1 70 ? -9.906 -8.821 11.742 1.00 93.44 70 ASP A O 1
ATOM 533 N N . CYS A 1 71 ? -8.390 -8.535 10.117 1.00 93.69 71 CYS A N 1
ATOM 534 C CA . CYS A 1 71 ? -8.450 -7.071 10.138 1.00 93.69 71 CYS A CA 1
ATOM 535 C C . CYS A 1 71 ? -9.810 -6.496 9.716 1.00 93.69 71 CYS A C 1
ATOM 537 O O . CYS A 1 71 ? -10.124 -5.364 10.082 1.00 93.69 71 CYS A O 1
ATOM 539 N N . VAL A 1 72 ? -10.622 -7.237 8.957 1.00 94.50 72 VAL A N 1
ATOM 540 C CA . VAL A 1 72 ? -11.964 -6.796 8.550 1.00 94.50 72 VAL A CA 1
ATOM 541 C C . VAL A 1 72 ? -12.919 -6.831 9.739 1.00 94.50 72 VAL A C 1
ATOM 543 O O . VAL A 1 72 ? -13.775 -5.955 9.850 1.00 94.50 72 VAL A O 1
ATOM 546 N N . VAL A 1 73 ? -12.749 -7.799 10.644 1.00 94.50 73 VAL A N 1
ATOM 547 C CA . VAL A 1 73 ? -13.495 -7.860 11.911 1.00 94.50 73 VAL A CA 1
ATOM 548 C C . VAL A 1 73 ? -13.153 -6.641 12.760 1.00 94.50 73 VAL A C 1
ATOM 550 O O . VAL A 1 73 ? -14.045 -5.868 13.094 1.00 94.50 73 VAL A O 1
ATOM 553 N N . ARG A 1 74 ? -11.859 -6.397 13.004 1.00 95.94 74 ARG A N 1
ATOM 554 C CA . ARG A 1 74 ? -11.404 -5.228 13.775 1.00 95.94 74 ARG A CA 1
ATOM 555 C C . ARG A 1 74 ? -11.856 -3.906 13.152 1.00 95.94 74 ARG A C 1
ATOM 557 O O . ARG A 1 74 ? -12.265 -2.995 13.857 1.00 95.94 74 ARG A O 1
ATOM 564 N N . LEU A 1 75 ? -11.863 -3.804 11.822 1.00 95.44 75 LEU A N 1
ATOM 565 C CA . LEU A 1 75 ? -12.391 -2.627 11.130 1.00 95.44 75 LEU A CA 1
ATOM 566 C C . LEU A 1 75 ? -13.897 -2.432 11.364 1.00 95.44 75 LEU A C 1
ATOM 568 O O . LEU A 1 75 ? -14.325 -1.304 11.592 1.00 95.44 75 LEU A O 1
ATOM 572 N N . LYS A 1 76 ? -14.700 -3.504 11.305 1.00 93.19 76 LYS A N 1
ATOM 573 C CA . LYS A 1 76 ? -16.136 -3.437 11.619 1.00 93.19 76 LYS A CA 1
ATOM 574 C C . LYS A 1 76 ? -16.368 -3.011 13.070 1.00 93.19 76 LYS A C 1
ATOM 576 O O . LYS A 1 76 ? -17.269 -2.217 13.305 1.00 93.19 76 LYS A O 1
ATOM 581 N N . VAL A 1 77 ? -15.529 -3.462 14.006 1.00 94.00 77 VAL A N 1
ATOM 582 C CA . VAL A 1 77 ? -15.574 -3.001 15.402 1.00 94.00 77 VAL A CA 1
ATOM 583 C C . VAL A 1 77 ? -15.403 -1.490 15.490 1.00 94.00 77 VAL A C 1
ATOM 585 O O . VAL A 1 77 ? -16.246 -0.832 16.081 1.00 94.00 77 VAL A O 1
ATOM 588 N N . VAL A 1 78 ? -14.388 -0.917 14.838 1.00 95.00 78 VAL A N 1
ATOM 589 C CA . VAL A 1 78 ? -14.190 0.546 14.839 1.00 95.00 78 VAL A CA 1
ATOM 590 C C . VAL A 1 78 ? -15.414 1.283 14.289 1.00 95.00 78 VAL A C 1
ATOM 592 O O . VAL A 1 78 ? -15.803 2.320 14.820 1.00 95.00 78 VAL A O 1
ATOM 595 N N . VAL A 1 79 ? -16.046 0.744 13.241 1.00 91.75 79 VAL A N 1
ATOM 596 C CA . VAL A 1 79 ? -17.273 1.321 12.668 1.00 91.75 79 VAL A CA 1
ATOM 597 C C . VAL A 1 79 ? -18.435 1.281 13.663 1.00 91.75 79 VAL A C 1
ATOM 599 O O . VAL A 1 79 ? -19.151 2.271 13.766 1.00 91.75 79 VAL A O 1
ATOM 602 N N . LEU A 1 80 ? -18.604 0.189 14.411 1.00 90.19 80 LEU A N 1
ATOM 603 C CA . LEU A 1 80 ? -19.626 0.088 15.459 1.00 90.19 80 LEU A CA 1
ATOM 604 C C . LEU A 1 80 ? -19.338 1.044 16.621 1.00 90.19 80 LEU A C 1
ATOM 606 O O . LEU A 1 80 ? -20.227 1.770 17.062 1.00 90.19 80 LEU A O 1
ATOM 610 N N . CYS A 1 81 ? -18.081 1.111 17.065 1.00 90.75 81 CYS A N 1
ATOM 611 C CA . CYS A 1 81 ? -17.662 2.013 18.132 1.00 90.75 81 CYS A CA 1
ATOM 612 C C . CYS A 1 81 ? -17.881 3.485 17.769 1.00 90.75 81 CYS A C 1
ATOM 614 O O . CYS A 1 81 ? -18.127 4.277 18.670 1.00 90.75 81 CYS A O 1
ATOM 616 N N . ARG A 1 82 ? -17.856 3.864 16.481 1.00 89.62 82 ARG A N 1
ATOM 617 C CA . ARG A 1 82 ? -18.024 5.261 16.040 1.00 89.62 82 ARG A CA 1
ATOM 618 C C . ARG A 1 82 ? -19.281 5.925 16.611 1.00 89.62 82 ARG A C 1
ATOM 620 O O . ARG A 1 82 ? -19.209 7.076 17.034 1.00 89.62 82 ARG A O 1
ATOM 627 N N . ALA A 1 83 ? -20.412 5.218 16.637 1.00 84.56 83 ALA A N 1
ATOM 628 C CA . ALA A 1 83 ? -21.680 5.766 17.126 1.00 84.56 83 ALA A CA 1
ATOM 629 C C . ALA A 1 83 ? -21.688 6.015 18.647 1.00 84.56 83 ALA A C 1
ATOM 631 O O . ALA A 1 83 ? -22.429 6.863 19.127 1.00 84.56 83 ALA A O 1
ATOM 632 N N . GLN A 1 84 ? -20.847 5.299 19.398 1.00 86.19 84 GLN A N 1
ATOM 633 C CA . GLN A 1 84 ? -20.718 5.394 20.855 1.00 86.19 84 GLN A CA 1
ATOM 634 C C . GLN A 1 84 ? -19.243 5.585 21.235 1.00 86.19 84 GLN A C 1
ATOM 636 O O . GLN A 1 84 ? -18.713 4.888 22.100 1.00 86.19 84 GLN A O 1
ATOM 641 N N . SER A 1 85 ? -18.561 6.502 20.540 1.00 87.06 85 SER A N 1
ATOM 642 C CA . SER A 1 85 ? -17.097 6.613 20.605 1.00 87.06 85 SER A CA 1
ATOM 643 C C . SER A 1 85 ? -16.598 6.861 22.033 1.00 87.06 85 SER A C 1
ATOM 645 O O . SER A 1 85 ? -15.600 6.264 22.421 1.00 87.06 85 SER A O 1
ATOM 647 N N . GLU A 1 86 ? -17.323 7.653 22.832 1.00 89.19 86 GLU A N 1
ATOM 648 C CA . GLU A 1 86 ? -16.970 7.934 24.232 1.00 89.19 86 GLU A CA 1
ATOM 649 C C . GLU A 1 86 ? -16.960 6.662 25.091 1.00 89.19 86 GLU A C 1
ATOM 651 O O . GLU A 1 86 ? -15.992 6.378 25.792 1.00 89.19 86 GLU A O 1
ATOM 656 N N . ARG A 1 87 ? -18.001 5.829 24.959 1.00 90.94 87 ARG A N 1
ATOM 657 C CA . ARG A 1 87 ? -18.126 4.559 25.688 1.00 90.94 87 ARG A CA 1
ATOM 658 C C . ARG A 1 87 ? -16.983 3.599 25.363 1.00 90.94 87 ARG A C 1
ATOM 660 O O . ARG A 1 87 ? -16.505 2.891 26.240 1.00 90.94 87 ARG A O 1
ATOM 667 N N . TYR A 1 88 ? -16.553 3.564 24.103 1.00 93.12 88 TYR A N 1
ATOM 668 C CA . TYR A 1 88 ? -15.539 2.622 23.620 1.00 93.12 88 TYR A CA 1
ATOM 669 C C . TYR A 1 88 ? -14.155 3.254 23.437 1.00 93.12 88 TYR A C 1
ATOM 671 O O . TYR A 1 88 ? -13.301 2.682 22.753 1.00 93.12 88 TYR A O 1
ATOM 679 N N . ARG A 1 89 ? -13.907 4.411 24.059 1.00 93.94 89 ARG A N 1
ATOM 680 C CA . ARG A 1 89 ? -12.663 5.172 23.911 1.00 93.94 89 ARG A CA 1
ATOM 681 C C . ARG A 1 89 ? -11.420 4.335 24.206 1.00 93.94 89 ARG A C 1
ATOM 683 O O . ARG A 1 89 ? -10.499 4.314 23.396 1.00 93.94 89 ARG A O 1
ATOM 690 N N . THR A 1 90 ? -11.421 3.573 25.299 1.00 94.31 90 THR A N 1
ATOM 691 C CA . THR A 1 90 ? -10.301 2.692 25.678 1.00 94.31 90 THR A CA 1
ATOM 692 C C . THR A 1 90 ? -9.984 1.659 24.594 1.00 94.31 90 THR A C 1
ATOM 694 O O . THR A 1 90 ? -8.823 1.433 24.266 1.00 94.31 90 THR A O 1
ATOM 697 N N . ILE A 1 91 ? -11.010 1.070 23.972 1.00 95.00 91 ILE A N 1
ATOM 698 C CA . ILE A 1 91 ? -10.842 0.080 22.897 1.00 95.00 91 ILE A CA 1
ATOM 699 C C . ILE A 1 91 ? -10.304 0.748 21.625 1.00 95.00 91 ILE A C 1
ATOM 701 O O . ILE A 1 91 ? -9.457 0.183 20.930 1.00 95.00 91 ILE A O 1
ATOM 705 N N . LEU A 1 92 ? -10.764 1.963 21.319 1.00 95.75 92 LEU A N 1
ATOM 706 C CA . LEU A 1 92 ? -10.233 2.750 20.208 1.00 95.75 92 LEU A CA 1
ATOM 707 C C . LEU A 1 92 ? -8.751 3.098 20.428 1.00 95.75 92 LEU A C 1
ATOM 709 O O . LEU A 1 92 ? -7.964 2.959 19.494 1.00 95.75 92 LEU A O 1
ATOM 713 N N . GLU A 1 93 ? -8.344 3.466 21.645 1.00 94.88 93 GLU A N 1
ATOM 714 C CA . GLU A 1 93 ? -6.932 3.703 21.981 1.00 94.88 93 GLU A CA 1
ATOM 715 C C . GLU A 1 93 ? -6.075 2.434 21.838 1.00 94.88 93 GLU A C 1
ATOM 717 O O . GLU A 1 93 ? -4.986 2.498 21.264 1.00 94.88 93 GLU A O 1
ATOM 722 N N . GLU A 1 94 ? -6.573 1.259 22.248 1.00 94.19 94 GLU A N 1
ATOM 723 C CA . GLU A 1 94 ? -5.893 -0.026 21.995 1.00 94.19 94 GLU A CA 1
ATOM 724 C C . GLU A 1 94 ? -5.672 -0.255 20.484 1.00 94.19 94 GLU A C 1
ATOM 726 O O . GLU A 1 94 ? -4.579 -0.625 20.039 1.00 94.19 94 GLU A O 1
ATOM 731 N N . LEU A 1 95 ? -6.691 0.023 19.664 1.00 95.81 95 LEU A N 1
ATOM 732 C CA . LEU A 1 95 ? -6.651 -0.152 18.207 1.00 95.81 95 LEU A CA 1
ATOM 733 C C . LEU A 1 95 ? -5.853 0.933 17.467 1.00 95.81 95 LEU A C 1
ATOM 735 O O . LEU A 1 95 ? -5.570 0.790 16.271 1.00 95.81 95 LEU A O 1
ATOM 739 N N . ARG A 1 96 ? -5.430 2.005 18.144 1.00 94.50 96 ARG A N 1
ATOM 740 C CA . ARG A 1 96 ? -4.623 3.079 17.542 1.00 94.50 96 ARG A CA 1
ATOM 741 C C . ARG A 1 96 ? -3.315 2.557 16.953 1.00 94.50 96 ARG A C 1
ATOM 743 O O . ARG A 1 96 ? -2.828 3.079 15.949 1.00 94.50 96 ARG A O 1
ATOM 750 N N . HIS A 1 97 ? -2.772 1.491 17.534 1.00 92.19 97 HIS A N 1
ATOM 751 C CA . HIS A 1 97 ? -1.521 0.862 17.117 1.00 92.19 97 HIS A CA 1
ATOM 752 C C . HIS A 1 97 ? -1.720 -0.407 16.265 1.00 92.19 97 HIS A C 1
ATOM 754 O O . HIS A 1 97 ? -0.775 -1.174 16.078 1.00 92.19 97 HIS A O 1
ATOM 760 N N . ASP A 1 98 ? -2.917 -0.619 15.700 1.00 96.12 98 ASP A N 1
ATOM 761 C CA . ASP A 1 98 ? -3.239 -1.808 14.901 1.00 96.12 98 ASP A CA 1
ATOM 762 C C . ASP A 1 98 ? -2.254 -2.038 13.742 1.00 96.12 98 ASP A C 1
ATOM 764 O O . ASP A 1 98 ? -1.839 -1.105 13.047 1.00 96.12 98 ASP A O 1
ATOM 768 N N . GLY A 1 99 ? -1.923 -3.297 13.449 1.00 92.12 99 GLY A N 1
ATOM 769 C CA . GLY A 1 99 ? -1.049 -3.639 12.322 1.00 92.12 99 GLY A CA 1
ATOM 770 C C . GLY A 1 99 ? -1.592 -3.195 10.954 1.00 92.12 99 GLY A C 1
ATOM 771 O O . GLY A 1 99 ? -0.815 -2.903 10.038 1.00 92.12 99 GLY A O 1
ATOM 772 N N . HIS A 1 100 ? -2.914 -3.087 10.800 1.00 94.69 100 HIS A N 1
ATOM 773 C CA . HIS A 1 100 ? -3.579 -2.790 9.540 1.00 94.69 100 HIS A CA 1
ATOM 774 C C . HIS A 1 100 ? -3.883 -1.283 9.368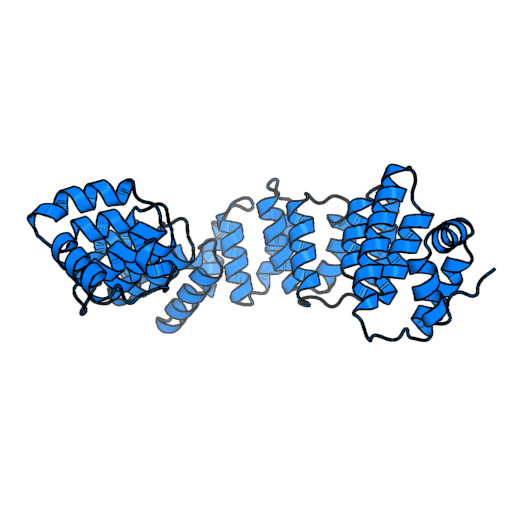 1.00 94.69 100 HIS A C 1
ATOM 776 O O . HIS A 1 100 ? -4.677 -0.715 10.120 1.00 94.69 100 HIS A O 1
ATOM 782 N N . PRO A 1 101 ? -3.363 -0.618 8.313 1.00 93.31 101 PRO A N 1
ATOM 783 C CA . PRO A 1 101 ? -3.504 0.832 8.128 1.00 93.31 101 PRO A CA 1
ATOM 784 C C . PRO A 1 101 ? -4.934 1.368 8.093 1.00 93.31 101 PRO A C 1
ATOM 786 O O . PRO A 1 101 ? -5.193 2.479 8.544 1.00 93.31 101 PRO A O 1
ATOM 789 N N . ARG A 1 102 ? -5.868 0.597 7.524 1.00 95.31 102 ARG A N 1
ATOM 790 C CA . ARG A 1 102 ? -7.270 1.022 7.426 1.00 95.31 102 ARG A CA 1
ATOM 791 C C . ARG A 1 102 ? -7.940 1.089 8.798 1.00 95.31 102 ARG A C 1
ATOM 793 O O . ARG A 1 102 ? -8.746 1.983 8.998 1.00 95.31 102 ARG A O 1
ATOM 800 N N . VAL A 1 103 ? -7.579 0.190 9.719 1.00 96.81 103 VAL A N 1
ATOM 801 C CA . VAL A 1 103 ? -8.091 0.207 11.097 1.00 96.81 103 VAL A CA 1
ATOM 802 C C . VAL A 1 103 ? -7.579 1.465 11.791 1.00 96.81 103 VAL A C 1
ATOM 804 O O . VAL A 1 103 ? -8.387 2.293 12.193 1.00 96.81 103 VAL A O 1
ATOM 807 N N . ARG A 1 104 ? -6.255 1.691 11.784 1.00 97.25 104 ARG A N 1
ATOM 808 C CA . ARG A 1 104 ? -5.642 2.897 12.371 1.00 97.25 104 ARG A CA 1
ATOM 809 C C . ARG A 1 104 ? -6.226 4.204 11.832 1.00 97.25 104 ARG A C 1
ATOM 811 O O . ARG A 1 104 ? -6.455 5.130 12.598 1.00 97.25 104 ARG A O 1
ATOM 818 N N . ARG A 1 105 ? -6.497 4.283 10.522 1.00 97.06 105 ARG A N 1
ATOM 819 C CA . ARG A 1 105 ? -7.132 5.463 9.911 1.00 97.06 105 ARG A CA 1
ATOM 820 C C . ARG A 1 105 ? -8.524 5.723 10.486 1.00 97.06 105 ARG A C 1
ATOM 822 O O . ARG A 1 105 ? -8.819 6.853 10.845 1.00 97.06 105 ARG A O 1
ATOM 829 N N . GLU A 1 106 ? -9.382 4.704 10.541 1.00 96.94 106 GLU A N 1
ATOM 830 C CA . GLU A 1 106 ? -10.739 4.883 11.072 1.00 96.94 106 GLU A CA 1
ATOM 831 C C . GLU A 1 106 ? -10.730 5.180 12.576 1.00 96.94 106 GLU A C 1
ATOM 833 O O . GLU A 1 106 ? -11.536 5.990 13.027 1.00 96.94 106 GLU A O 1
ATOM 838 N N . VAL A 1 107 ? -9.801 4.579 13.329 1.00 97.38 107 VAL A N 1
ATOM 839 C CA . VAL A 1 107 ? -9.589 4.869 14.755 1.00 97.38 107 VAL A CA 1
ATOM 840 C C . VAL A 1 107 ? -9.198 6.327 14.954 1.00 97.38 107 VAL A C 1
ATOM 842 O O . VAL A 1 107 ? -9.826 7.004 15.760 1.00 97.38 107 VAL A O 1
ATOM 845 N N . LEU A 1 108 ? -8.230 6.833 14.179 1.00 97.38 108 LEU A N 1
ATOM 846 C CA . LEU A 1 108 ? -7.836 8.242 14.208 1.00 97.38 108 LEU A CA 1
ATOM 847 C C . LEU A 1 108 ? -9.046 9.158 13.997 1.00 97.38 108 LEU A C 1
ATOM 849 O O . LEU A 1 108 ? -9.200 10.127 14.730 1.00 97.38 108 LEU A O 1
ATOM 853 N N . CYS A 1 109 ? -9.922 8.838 13.039 1.00 95.88 109 CYS A N 1
ATOM 854 C CA . CYS A 1 109 ? -11.130 9.628 12.809 1.00 95.88 109 CYS A CA 1
ATOM 855 C C . CYS A 1 109 ? -12.076 9.643 14.018 1.00 95.88 109 CYS A C 1
ATOM 857 O O . CYS A 1 109 ? -12.672 10.680 14.289 1.00 95.88 109 CYS A O 1
ATOM 859 N N . CYS A 1 110 ? -12.232 8.513 14.718 1.00 95.81 110 CYS A N 1
ATOM 860 C CA . CYS A 1 110 ? -13.113 8.424 15.886 1.00 95.81 110 CYS A CA 1
ATOM 861 C C . CYS A 1 110 ? -12.502 9.152 17.091 1.00 95.81 110 CYS A C 1
ATOM 863 O O . CYS A 1 110 ? -13.149 10.014 17.674 1.00 95.81 110 CYS A O 1
ATOM 865 N N . LEU A 1 111 ? -11.231 8.880 17.411 1.00 96.38 111 LEU A N 1
ATOM 866 C CA . LEU A 1 111 ? -10.530 9.528 18.524 1.00 96.38 111 LEU A CA 1
ATOM 867 C C . LEU A 1 111 ? -10.424 11.044 18.331 1.00 96.38 111 LEU A C 1
ATOM 869 O O . LEU A 1 111 ? -10.595 11.789 19.287 1.00 96.38 111 LEU A O 1
ATOM 873 N N . TRP A 1 112 ? -10.233 11.523 17.096 1.00 95.69 112 TRP A N 1
ATOM 874 C CA . TRP A 1 112 ? -10.190 12.961 16.810 1.00 95.69 112 TRP A CA 1
ATOM 875 C C . TRP A 1 112 ? -11.455 13.707 17.253 1.00 95.69 112 TRP A C 1
ATOM 877 O O . TRP A 1 112 ? -11.381 14.865 17.663 1.00 95.69 112 TRP A O 1
ATOM 887 N N . GLN A 1 113 ? -12.622 13.066 17.141 1.00 93.12 113 GLN A N 1
ATOM 888 C CA . GLN A 1 113 ? -13.901 13.674 17.515 1.00 93.12 113 GLN A CA 1
ATOM 889 C C . GLN A 1 113 ? -14.059 13.822 19.031 1.00 93.12 113 GLN A C 1
ATOM 891 O O . GLN A 1 113 ? -14.771 14.723 19.461 1.00 93.12 113 GLN A O 1
ATOM 896 N N . LEU A 1 114 ? -13.391 12.968 19.809 1.00 93.25 114 LEU A N 1
ATOM 897 C CA . LEU A 1 114 ? -13.424 12.980 21.274 1.00 93.25 114 LEU A CA 1
ATOM 898 C C . LEU A 1 114 ? -12.291 13.799 21.892 1.00 93.25 114 LEU A C 1
ATOM 900 O O . LEU A 1 114 ? -12.390 14.231 23.035 1.00 93.25 114 LEU A O 1
ATOM 904 N N . ALA A 1 115 ? -11.197 13.950 21.149 1.00 93.94 115 ALA A N 1
ATOM 905 C CA . ALA A 1 115 ? -9.964 14.519 21.651 1.00 93.94 115 ALA A CA 1
ATOM 906 C C . ALA A 1 115 ? -10.105 16.013 21.960 1.00 93.94 115 ALA A C 1
ATOM 908 O O . ALA A 1 115 ? -10.607 16.790 21.128 1.00 93.94 115 ALA A O 1
ATOM 909 N N . ASP A 1 116 ? -9.589 16.405 23.124 1.00 94.75 116 ASP A N 1
ATOM 910 C CA . ASP A 1 116 ? -9.290 17.799 23.435 1.00 94.75 116 ASP A CA 1
ATOM 911 C C . ASP A 1 116 ? -8.078 18.311 22.630 1.00 94.75 116 ASP A C 1
ATOM 913 O O . ASP A 1 116 ? -7.521 17.612 21.778 1.00 94.75 116 ASP A O 1
ATOM 917 N N . GLU A 1 117 ? -7.670 19.561 22.849 1.00 92.44 117 GLU A N 1
ATOM 918 C CA . GLU A 1 117 ? -6.574 20.153 22.076 1.00 92.44 117 GLU A CA 1
ATOM 919 C C . GLU A 1 117 ? -5.220 19.462 22.319 1.00 92.44 117 GLU A C 1
ATOM 921 O O . GLU A 1 117 ? -4.478 19.201 21.368 1.00 92.44 117 GLU A O 1
ATOM 926 N N . ALA A 1 118 ? -4.905 19.098 23.565 1.00 92.81 118 ALA A N 1
ATOM 927 C CA . ALA A 1 118 ? -3.651 18.425 23.895 1.00 92.81 118 ALA A CA 1
ATOM 928 C C . ALA A 1 118 ? -3.608 17.010 23.293 1.00 92.81 118 ALA A C 1
ATOM 930 O O . ALA A 1 118 ? -2.598 16.579 22.725 1.00 92.81 118 ALA A O 1
ATOM 931 N N . GLU A 1 119 ? -4.732 16.304 23.349 1.00 95.00 119 GLU A N 1
ATOM 932 C CA . GLU A 1 119 ? -4.900 14.976 22.774 1.00 95.00 119 GLU A CA 1
ATOM 933 C C . GLU A 1 119 ? -4.842 15.005 21.246 1.00 95.00 119 GLU A C 1
ATOM 935 O O . GLU A 1 119 ? -4.200 14.146 20.636 1.00 95.00 119 GLU A O 1
ATOM 940 N N . ARG A 1 120 ? -5.427 16.022 20.601 1.00 95.75 120 ARG A N 1
ATOM 941 C CA . ARG A 1 120 ? -5.313 16.221 19.147 1.00 95.75 120 ARG A CA 1
ATOM 942 C C . ARG A 1 120 ? -3.868 16.391 18.721 1.00 95.75 120 ARG A C 1
ATOM 944 O O . ARG A 1 120 ? -3.452 15.751 17.756 1.00 95.75 120 ARG A O 1
ATOM 951 N N . VAL A 1 121 ? -3.085 17.185 19.449 1.00 94.31 121 VAL A N 1
ATOM 952 C CA . VAL A 1 121 ? -1.649 17.337 19.182 1.00 94.31 121 VAL A CA 1
ATOM 953 C C . VAL A 1 121 ? -0.931 15.986 19.294 1.00 94.31 121 VAL A C 1
ATOM 955 O O . VAL A 1 121 ? -0.162 15.621 18.400 1.00 94.31 121 VAL A O 1
ATOM 958 N N . ALA A 1 122 ? -1.223 15.186 20.324 1.00 93.25 122 ALA A N 1
ATOM 959 C CA . ALA A 1 122 ? -0.648 13.846 20.473 1.00 93.25 122 ALA A CA 1
ATOM 960 C C . ALA A 1 122 ? -1.047 12.892 19.324 1.00 93.25 122 ALA A C 1
ATOM 962 O O . ALA A 1 122 ? -0.203 12.161 18.784 1.00 93.25 122 ALA A O 1
ATOM 963 N N . LEU A 1 123 ? -2.313 12.929 18.896 1.00 95.69 123 LEU A N 1
ATOM 964 C CA . LEU A 1 123 ? -2.809 12.165 17.751 1.00 95.69 123 LEU A CA 1
ATOM 965 C C . LEU A 1 123 ? -2.101 12.579 16.453 1.00 95.69 123 LEU A C 1
ATOM 967 O O . LEU A 1 123 ? -1.655 11.705 15.706 1.00 95.69 123 LEU A O 1
ATOM 971 N N . LEU A 1 124 ? -1.926 13.881 16.201 1.00 95.69 124 LEU A N 1
ATOM 972 C CA . LEU A 1 124 ? -1.195 14.377 15.029 1.00 95.69 124 LEU A CA 1
ATOM 973 C C . LEU A 1 124 ? 0.266 13.932 15.042 1.00 95.69 124 LEU A C 1
ATOM 975 O O . LEU A 1 124 ? 0.738 13.404 14.034 1.00 95.69 124 LEU A O 1
ATOM 979 N N . ASN A 1 125 ? 0.960 14.074 16.173 1.00 91.56 125 ASN A N 1
ATOM 980 C CA . ASN A 1 125 ? 2.372 13.707 16.300 1.00 91.56 125 ASN A CA 1
ATOM 981 C C . ASN A 1 125 ? 2.626 12.248 15.894 1.00 91.56 125 ASN A C 1
ATOM 983 O O . ASN A 1 125 ? 3.585 11.948 15.179 1.00 91.56 125 ASN A O 1
ATOM 987 N N . SER A 1 126 ? 1.737 11.336 16.299 1.00 91.38 126 SER A N 1
ATOM 988 C CA . SER A 1 126 ? 1.840 9.923 15.924 1.00 91.38 126 SER A CA 1
ATOM 989 C C . SER A 1 126 ? 1.395 9.656 14.478 1.00 91.38 126 SER A C 1
ATOM 991 O O . SER A 1 126 ? 2.093 8.967 13.728 1.00 91.38 126 SER A O 1
ATOM 993 N N . ALA A 1 127 ? 0.266 10.222 14.047 1.00 94.56 127 ALA A N 1
ATOM 994 C CA . ALA A 1 127 ? -0.351 9.899 12.764 1.00 94.56 127 ALA A CA 1
ATOM 995 C C . ALA A 1 127 ? 0.348 10.549 11.558 1.00 94.56 127 ALA A C 1
ATOM 997 O O . ALA A 1 127 ? 0.395 9.951 10.479 1.00 94.56 127 ALA A O 1
ATOM 998 N N . LEU A 1 128 ? 0.949 11.733 11.722 1.00 94.06 128 LEU A N 1
ATOM 999 C CA . LEU A 1 128 ? 1.752 12.396 10.684 1.00 94.06 128 LEU A CA 1
ATOM 1000 C C . LEU A 1 128 ? 3.029 11.611 10.349 1.00 94.06 128 LEU A C 1
ATOM 1002 O O . LEU A 1 128 ? 3.528 11.685 9.222 1.00 94.06 128 LEU A O 1
ATOM 1006 N N . LEU A 1 129 ? 3.518 10.802 11.293 1.00 90.69 129 LEU A N 1
ATOM 1007 C CA . LEU A 1 129 ? 4.672 9.915 11.134 1.00 90.69 129 LEU A CA 1
ATOM 1008 C C . LEU A 1 129 ? 4.276 8.442 10.933 1.00 90.69 129 LEU A C 1
ATOM 1010 O O . LEU A 1 129 ? 5.139 7.555 10.929 1.00 90.69 129 LEU A O 1
ATOM 1014 N N . ASP A 1 130 ? 2.995 8.156 10.686 1.00 91.25 130 ASP A N 1
ATOM 1015 C CA . ASP A 1 130 ? 2.530 6.802 10.388 1.00 91.25 130 ASP A CA 1
ATOM 1016 C C . ASP A 1 130 ? 3.207 6.260 9.115 1.00 91.25 130 ASP A C 1
ATOM 1018 O O . ASP A 1 130 ? 3.523 7.002 8.184 1.00 91.25 130 ASP A O 1
ATOM 1022 N N . ASN A 1 131 ? 3.448 4.949 9.041 1.00 82.88 131 ASN A N 1
ATOM 1023 C CA . ASN A 1 131 ? 4.090 4.323 7.882 1.00 82.88 131 ASN A CA 1
ATOM 1024 C C . ASN A 1 131 ? 3.201 4.316 6.619 1.00 82.88 131 ASN A C 1
ATOM 1026 O O . ASN A 1 131 ? 3.703 4.380 5.483 1.00 82.88 131 ASN A O 1
ATOM 1030 N N . ALA A 1 132 ? 1.885 4.305 6.793 1.00 86.69 132 ALA A N 1
ATOM 1031 C CA . ALA A 1 132 ? 0.895 4.235 5.742 1.00 86.69 132 ALA A CA 1
ATOM 1032 C C . ALA A 1 132 ? 0.493 5.631 5.265 1.00 86.69 132 ALA A C 1
ATOM 1034 O O . ALA A 1 132 ? 0.181 6.524 6.045 1.00 86.69 132 ALA A O 1
ATOM 1035 N N . GLY A 1 133 ? 0.468 5.808 3.940 1.00 84.81 133 GLY A N 1
ATOM 1036 C CA . GLY A 1 133 ? 0.088 7.088 3.333 1.00 84.81 133 GLY A CA 1
ATOM 1037 C C . GLY A 1 133 ? -1.332 7.517 3.688 1.00 84.81 133 GLY A C 1
ATOM 1038 O O . GLY A 1 133 ? -1.530 8.674 4.021 1.00 84.81 133 GLY A O 1
ATOM 1039 N N . SER A 1 134 ? -2.280 6.577 3.717 1.00 89.44 134 SER A N 1
ATOM 1040 C CA . SER A 1 134 ? -3.687 6.867 4.006 1.00 89.44 134 SER A CA 1
ATOM 1041 C C . SER A 1 134 ? -3.927 7.410 5.415 1.00 89.44 134 SER A C 1
ATOM 1043 O O . SER A 1 134 ? -4.841 8.199 5.601 1.00 89.44 134 SER A O 1
ATOM 1045 N N . VAL A 1 135 ? -3.134 6.985 6.407 1.00 94.19 135 VAL A N 1
ATOM 1046 C CA . VAL A 1 135 ? -3.233 7.510 7.779 1.00 94.19 135 VAL A CA 1
ATOM 1047 C C . VAL A 1 135 ? -2.652 8.923 7.826 1.00 94.19 135 VAL A C 1
ATOM 1049 O O . VAL A 1 135 ? -3.312 9.836 8.314 1.00 94.19 135 VAL A O 1
ATOM 1052 N N . ARG A 1 136 ? -1.469 9.130 7.224 1.00 93.25 136 ARG A N 1
ATOM 1053 C CA . ARG A 1 136 ? -0.847 10.461 7.128 1.00 93.25 136 ARG A CA 1
ATOM 1054 C C . ARG A 1 136 ? -1.729 11.468 6.393 1.00 93.25 136 ARG A C 1
ATOM 1056 O O . ARG A 1 136 ? -1.815 12.609 6.814 1.00 93.25 136 ARG A O 1
ATOM 1063 N N . GLU A 1 137 ? -2.377 11.071 5.302 1.00 92.56 137 GLU A N 1
ATOM 1064 C CA . GLU A 1 137 ? -3.285 11.941 4.540 1.00 92.56 137 GLU A CA 1
ATOM 1065 C C . GLU A 1 137 ? -4.474 12.404 5.389 1.00 92.56 137 GLU A C 1
ATOM 1067 O O . GLU A 1 137 ? -4.793 13.592 5.391 1.00 92.56 137 GLU A O 1
ATOM 1072 N N . THR A 1 138 ? -5.074 11.497 6.165 1.00 96.25 138 THR A N 1
ATOM 1073 C CA . THR A 1 138 ? -6.116 11.843 7.139 1.00 96.25 138 THR A CA 1
ATOM 1074 C C . THR A 1 138 ? -5.583 12.784 8.224 1.00 96.25 138 THR A C 1
ATOM 1076 O O . THR A 1 138 ? -6.218 13.795 8.510 1.00 96.25 138 THR A O 1
ATOM 1079 N N . ALA A 1 139 ? -4.395 12.522 8.776 1.00 96.81 139 ALA A N 1
ATOM 1080 C CA . ALA A 1 139 ? -3.772 13.396 9.773 1.00 96.81 139 ALA A CA 1
ATOM 1081 C C . ALA A 1 139 ? -3.466 14.802 9.226 1.00 96.81 139 ALA A C 1
ATOM 1083 O O . ALA A 1 139 ? -3.728 15.791 9.897 1.00 96.81 139 ALA A O 1
ATOM 1084 N N . ILE A 1 140 ? -2.980 14.911 7.985 1.00 95.56 140 ILE A N 1
ATOM 1085 C CA . ILE A 1 140 ? -2.737 16.196 7.307 1.00 95.56 140 ILE A CA 1
ATOM 1086 C C . ILE A 1 140 ? -4.042 16.976 7.134 1.00 95.56 140 ILE A C 1
ATOM 1088 O O . ILE A 1 140 ? -4.049 18.196 7.291 1.00 95.56 140 ILE A O 1
ATOM 1092 N N . TRP A 1 141 ? -5.140 16.296 6.794 1.00 96.38 141 TRP A N 1
ATOM 1093 C CA . TRP A 1 141 ? -6.447 16.940 6.685 1.00 96.38 141 TRP A CA 1
ATOM 1094 C C . TRP A 1 141 ? -6.891 17.538 8.025 1.00 96.38 141 TRP A C 1
ATOM 1096 O O . TRP A 1 141 ? -7.271 18.707 8.072 1.00 96.38 141 TRP A O 1
ATOM 1106 N N . TYR A 1 142 ? -6.765 16.772 9.111 1.00 97.38 142 TYR A N 1
ATOM 1107 C CA . TYR A 1 142 ? -7.077 17.244 10.460 1.00 97.38 142 TYR A CA 1
ATOM 1108 C C . TYR A 1 142 ? -6.170 18.392 10.913 1.00 97.38 142 TYR A C 1
ATOM 1110 O O . TYR A 1 142 ? -6.682 19.421 11.342 1.00 97.38 142 TYR A O 1
ATOM 1118 N N . ALA A 1 143 ? -4.855 18.265 10.721 1.00 96.38 143 ALA A N 1
ATOM 1119 C CA . ALA A 1 143 ? -3.875 19.298 11.052 1.00 96.38 143 ALA A CA 1
ATOM 1120 C C . ALA A 1 143 ? -4.184 20.635 10.362 1.00 96.38 143 ALA A C 1
ATOM 1122 O O . ALA A 1 143 ? -4.171 21.686 10.995 1.00 96.38 143 ALA A O 1
ATOM 1123 N N . ARG A 1 144 ? -4.536 20.603 9.069 1.00 94.75 144 ARG A N 1
ATOM 1124 C CA . ARG A 1 144 ? -4.947 21.811 8.336 1.00 94.75 144 ARG A CA 1
ATOM 1125 C C . ARG A 1 144 ? -6.215 22.431 8.908 1.00 94.75 144 ARG A C 1
ATOM 1127 O O . ARG A 1 144 ? -6.312 23.649 8.972 1.00 94.75 144 ARG A O 1
ATOM 1134 N N . LYS A 1 145 ? -7.182 21.603 9.309 1.00 94.12 145 LYS A N 1
ATOM 1135 C CA . LYS A 1 145 ? -8.449 22.069 9.879 1.00 94.12 145 LYS A CA 1
ATOM 1136 C C . LYS A 1 145 ? -8.261 22.722 11.253 1.00 94.12 145 LYS A C 1
ATOM 1138 O O . LYS A 1 145 ? -9.010 23.636 11.574 1.00 94.12 145 LYS A O 1
ATOM 1143 N N . SER A 1 146 ? -7.287 22.269 12.041 1.00 92.38 146 SER A N 1
ATOM 1144 C CA . SER A 1 146 ? -6.979 22.819 13.368 1.00 92.38 146 SER A CA 1
ATOM 1145 C C . SER A 1 146 ? -5.912 23.920 13.360 1.00 92.38 146 SER A C 1
ATOM 1147 O O . SER A 1 146 ? -5.532 24.388 14.424 1.00 92.38 146 SER A O 1
ATOM 1149 N N . GLY A 1 147 ? -5.398 24.329 12.193 1.00 91.88 147 GLY A N 1
ATOM 1150 C CA . GLY A 1 147 ? -4.334 25.338 12.105 1.00 91.88 147 GLY A CA 1
ATOM 1151 C C . GLY A 1 147 ? -2.964 24.861 12.604 1.00 91.88 147 GLY A C 1
ATOM 1152 O O . GLY A 1 147 ? -2.098 25.681 12.891 1.00 91.88 147 GLY A O 1
ATOM 1153 N N . PHE A 1 148 ? -2.750 23.547 12.708 1.00 94.44 148 PHE A N 1
ATOM 1154 C CA . PHE A 1 148 ? -1.475 22.974 13.131 1.00 94.44 148 PHE A CA 1
ATOM 1155 C C . PHE A 1 148 ? -0.389 23.214 12.071 1.00 94.44 148 PHE A C 1
ATOM 1157 O O . PHE A 1 148 ? -0.582 22.901 10.889 1.00 94.44 148 PHE A O 1
ATOM 1164 N N . ASP A 1 149 ? 0.770 23.724 12.493 1.00 94.06 149 ASP A N 1
ATOM 1165 C CA . ASP A 1 149 ? 1.887 24.022 11.595 1.00 94.06 149 ASP A CA 1
ATOM 1166 C C . ASP A 1 149 ? 2.617 22.741 11.155 1.00 94.06 149 ASP A C 1
ATOM 1168 O O . ASP A 1 149 ? 3.517 22.207 11.811 1.00 94.06 149 ASP A O 1
ATOM 1172 N N . LEU A 1 150 ? 2.200 22.238 9.995 1.00 93.56 150 LEU A N 1
ATOM 1173 C CA . LEU A 1 150 ? 2.751 21.041 9.369 1.00 93.56 150 LEU A CA 1
ATOM 1174 C C . LEU A 1 150 ? 4.207 21.207 8.918 1.00 93.56 150 LEU A C 1
ATOM 1176 O O . LEU A 1 150 ? 4.941 20.215 8.889 1.00 93.56 150 LEU A O 1
ATOM 1180 N N . GLU A 1 151 ? 4.617 22.414 8.529 1.00 89.69 151 GLU A N 1
ATOM 1181 C CA . GLU A 1 151 ? 5.971 22.664 8.036 1.00 89.69 151 GLU A CA 1
ATOM 1182 C C . GLU A 1 151 ? 6.954 22.751 9.201 1.00 89.69 151 GLU A C 1
ATOM 1184 O O . GLU A 1 151 ? 7.986 22.073 9.165 1.00 89.69 151 GLU A O 1
ATOM 1189 N N . ALA A 1 152 ? 6.595 23.472 10.268 1.00 91.25 152 ALA A N 1
ATOM 1190 C CA . ALA A 1 152 ? 7.374 23.507 11.502 1.00 91.25 152 ALA A CA 1
ATOM 1191 C C . ALA A 1 152 ? 7.503 22.111 12.125 1.00 91.25 152 ALA A C 1
ATOM 1193 O O . ALA A 1 152 ? 8.611 21.694 12.472 1.00 91.25 152 ALA A O 1
ATOM 1194 N N . PHE A 1 153 ? 6.409 21.339 12.180 1.00 93.25 153 PHE A N 1
ATOM 1195 C CA . PHE A 1 153 ? 6.452 19.953 12.651 1.00 93.25 153 PHE A CA 1
ATOM 1196 C C . PHE A 1 153 ? 7.411 19.095 11.818 1.00 93.25 153 PHE A C 1
ATOM 1198 O O . PHE A 1 153 ? 8.245 18.373 12.366 1.00 93.25 153 PHE A O 1
ATOM 1205 N N . ALA A 1 154 ? 7.323 19.172 10.486 1.00 89.88 154 ALA A N 1
ATOM 1206 C CA . ALA A 1 154 ? 8.200 18.406 9.609 1.00 89.88 154 ALA A CA 1
ATOM 1207 C C . ALA A 1 154 ? 9.672 18.816 9.773 1.00 89.88 154 ALA A C 1
ATOM 1209 O O . ALA A 1 154 ? 10.537 17.941 9.795 1.00 89.88 154 ALA A O 1
ATOM 1210 N N . ALA A 1 155 ? 9.962 20.112 9.922 1.00 85.81 155 ALA A N 1
ATOM 1211 C CA . ALA A 1 155 ? 11.311 20.621 10.160 1.00 85.81 155 ALA A CA 1
ATOM 1212 C C . ALA A 1 155 ? 11.879 20.149 11.512 1.00 85.81 155 ALA A C 1
ATOM 1214 O O . ALA A 1 155 ? 13.011 19.664 11.569 1.00 85.81 155 ALA A O 1
ATOM 1215 N N . GLN A 1 156 ? 11.085 20.207 12.584 1.00 88.56 156 GLN A N 1
ATOM 1216 C CA . GLN A 1 156 ? 11.490 19.735 13.910 1.00 88.56 156 GLN A CA 1
ATOM 1217 C C . GLN A 1 156 ? 11.727 18.220 13.925 1.00 88.56 156 GLN A C 1
ATOM 1219 O O . GLN A 1 156 ? 12.764 17.752 14.397 1.00 88.56 156 GLN A O 1
ATOM 1224 N N . ALA A 1 157 ? 10.801 17.445 13.353 1.00 88.12 157 ALA A N 1
ATOM 1225 C CA . ALA A 1 157 ? 10.944 15.997 13.241 1.00 88.12 157 ALA A CA 1
ATOM 1226 C C . ALA A 1 157 ? 12.191 15.613 12.428 1.00 88.12 157 ALA A C 1
ATOM 1228 O O . ALA A 1 157 ? 12.838 14.607 12.714 1.00 88.12 157 ALA A O 1
ATOM 1229 N N . LEU A 1 158 ? 12.557 16.422 11.433 1.00 82.81 158 LEU A N 1
ATOM 1230 C CA . LEU A 1 158 ? 13.745 16.213 10.611 1.00 82.81 158 LEU A CA 1
ATOM 1231 C C . LEU A 1 158 ? 15.045 16.453 11.365 1.00 82.81 158 LEU A C 1
ATOM 1233 O O . LEU A 1 158 ? 15.981 15.676 11.190 1.00 82.81 158 LEU A O 1
ATOM 1237 N N . ALA A 1 159 ? 15.086 17.471 12.223 1.00 82.50 159 ALA A N 1
ATOM 1238 C CA . ALA A 1 159 ? 16.234 17.733 13.085 1.00 82.50 159 ALA A CA 1
ATOM 1239 C C . ALA A 1 159 ? 16.505 16.573 14.063 1.00 82.50 159 ALA A C 1
ATOM 1241 O O . ALA A 1 159 ? 17.651 16.331 14.430 1.00 82.50 159 ALA A O 1
ATOM 1242 N N . GLN A 1 160 ? 15.463 15.835 14.455 1.00 82.19 160 GLN A N 1
ATOM 1243 C CA . GLN A 1 160 ? 15.551 14.737 15.425 1.00 82.19 160 GLN A CA 1
ATOM 1244 C C . GLN A 1 160 ? 15.672 13.346 14.781 1.00 82.19 160 GLN A C 1
ATOM 1246 O O . GLN A 1 160 ? 16.074 12.381 15.435 1.00 82.19 160 GLN A O 1
ATOM 1251 N N . ALA A 1 161 ? 15.307 13.195 13.506 1.00 76.75 161 ALA A N 1
ATOM 1252 C CA . ALA A 1 161 ? 15.251 11.890 12.863 1.00 76.75 161 ALA A CA 1
ATOM 1253 C C . ALA A 1 161 ? 16.640 11.399 12.433 1.00 76.75 161 ALA A C 1
ATOM 1255 O O . ALA A 1 161 ? 17.256 11.929 11.509 1.00 76.75 161 ALA A O 1
ATOM 1256 N N . ALA A 1 162 ? 17.089 10.281 13.011 1.00 71.75 162 ALA A N 1
ATOM 1257 C CA . ALA A 1 162 ? 18.303 9.626 12.538 1.00 71.75 162 ALA A CA 1
ATOM 1258 C C . ALA A 1 162 ? 18.128 9.109 11.086 1.00 71.75 162 ALA A C 1
ATOM 1260 O O . ALA A 1 162 ? 17.096 8.487 10.772 1.00 71.75 162 ALA A O 1
ATOM 1261 N N . PRO A 1 163 ? 19.130 9.294 10.197 1.00 65.50 163 PRO A N 1
ATOM 1262 C CA . PRO A 1 163 ? 19.019 9.014 8.764 1.00 65.50 163 PRO A CA 1
ATOM 1263 C C . PRO A 1 163 ? 18.729 7.567 8.388 1.00 65.50 163 PRO A C 1
ATOM 1265 O O . PRO A 1 163 ? 18.445 7.310 7.226 1.00 65.50 163 PRO A O 1
ATOM 1268 N N . GLU A 1 164 ? 18.788 6.598 9.295 1.00 66.50 164 GLU A N 1
ATOM 1269 C CA . GLU A 1 164 ? 18.595 5.173 8.979 1.00 66.50 164 GLU A CA 1
ATOM 1270 C C . GLU A 1 164 ? 17.283 4.595 9.518 1.00 66.50 164 GLU A C 1
ATOM 1272 O O . GLU A 1 164 ? 16.974 3.420 9.329 1.00 66.50 164 GLU A O 1
ATOM 1277 N N . THR A 1 165 ? 16.463 5.427 10.154 1.00 70.62 165 THR A N 1
ATOM 1278 C CA . THR A 1 165 ? 15.280 4.958 10.874 1.00 70.62 165 THR A CA 1
ATOM 1279 C C . THR A 1 165 ? 14.054 4.787 9.980 1.00 70.62 165 THR A C 1
ATOM 1281 O O . THR A 1 165 ? 13.886 5.418 8.929 1.00 70.62 165 THR A O 1
ATOM 1284 N N . ARG A 1 166 ? 13.116 3.956 10.451 1.00 69.19 166 ARG A N 1
ATOM 1285 C CA . ARG A 1 166 ? 11.759 3.867 9.892 1.00 69.19 166 ARG A CA 1
ATOM 1286 C C . ARG A 1 166 ? 11.009 5.201 10.007 1.00 69.19 166 ARG A C 1
ATOM 1288 O O . ARG A 1 166 ? 10.235 5.522 9.111 1.00 69.19 166 ARG A O 1
ATOM 1295 N N . ALA A 1 167 ? 11.286 5.988 11.048 1.00 74.06 167 ALA A N 1
ATOM 1296 C CA . ALA A 1 167 ? 10.732 7.328 11.229 1.00 74.06 167 ALA A CA 1
ATOM 1297 C C . ALA A 1 167 ? 11.106 8.258 10.064 1.00 74.06 167 ALA A C 1
ATOM 1299 O O . ALA A 1 167 ? 10.231 8.895 9.482 1.00 74.06 167 ALA A O 1
ATOM 1300 N N . MET A 1 168 ? 12.366 8.225 9.613 1.00 78.19 168 MET A N 1
ATOM 1301 C CA . MET A 1 168 ? 12.819 8.992 8.445 1.00 78.19 168 MET A CA 1
ATOM 1302 C C . MET A 1 168 ? 12.046 8.633 7.164 1.00 78.19 168 MET A C 1
ATOM 1304 O O . MET A 1 168 ? 11.801 9.474 6.303 1.00 78.19 168 MET A O 1
ATOM 1308 N N . VAL A 1 169 ? 11.627 7.374 7.011 1.00 75.94 169 VAL A N 1
ATOM 1309 C CA . VAL A 1 169 ? 10.812 6.951 5.865 1.00 75.94 169 VAL A CA 1
ATOM 1310 C C . VAL A 1 169 ? 9.415 7.581 5.889 1.00 75.94 169 VAL A C 1
ATOM 1312 O O . VAL A 1 169 ? 8.925 8.024 4.845 1.00 75.94 169 VAL A O 1
ATOM 1315 N N . SER A 1 170 ? 8.770 7.605 7.054 1.00 82.25 170 SER A N 1
ATOM 1316 C CA . SER A 1 170 ? 7.471 8.255 7.225 1.00 82.25 170 SER A CA 1
ATOM 1317 C C . SER A 1 170 ? 7.574 9.764 7.036 1.00 82.25 170 SER A C 1
ATOM 1319 O O . SER A 1 170 ? 6.770 10.331 6.297 1.00 82.25 170 SER A O 1
ATOM 1321 N N . LEU A 1 171 ? 8.610 10.381 7.610 1.00 85.56 171 LEU A N 1
ATOM 1322 C CA . LEU A 1 171 ? 8.879 11.812 7.522 1.00 85.56 171 LEU A CA 1
ATOM 1323 C C . LEU A 1 171 ? 9.104 12.269 6.080 1.00 85.56 171 LEU A C 1
ATOM 1325 O O . LEU A 1 171 ? 8.446 13.193 5.616 1.00 85.56 171 LEU A O 1
ATOM 1329 N N . LEU A 1 172 ? 9.945 11.571 5.314 1.00 79.25 172 LEU A N 1
ATOM 1330 C CA . LEU A 1 172 ? 10.095 11.874 3.890 1.00 79.25 172 LEU A CA 1
ATOM 1331 C C . LEU A 1 172 ? 8.762 11.715 3.146 1.00 79.25 172 LEU A C 1
ATOM 1333 O O . LEU A 1 172 ? 8.475 12.471 2.218 1.00 79.25 172 LEU A O 1
ATOM 1337 N N . GLY A 1 173 ? 7.934 10.743 3.542 1.00 79.69 173 GLY A N 1
ATOM 1338 C CA . GLY A 1 173 ? 6.578 10.580 3.026 1.00 79.69 173 GLY A CA 1
ATOM 1339 C C . GLY A 1 173 ? 5.695 11.801 3.300 1.00 79.69 173 GLY A C 1
ATOM 1340 O O . GLY A 1 173 ? 5.015 12.255 2.383 1.00 79.69 173 GLY A O 1
ATOM 1341 N N . LEU A 1 174 ? 5.743 12.346 4.517 1.00 85.38 174 LEU A N 1
ATOM 1342 C CA . LEU A 1 174 ? 5.061 13.580 4.909 1.00 85.38 174 LEU A CA 1
ATOM 1343 C C . LEU A 1 174 ? 5.568 14.778 4.096 1.00 85.38 174 LEU A C 1
ATOM 1345 O O . LEU A 1 174 ? 4.782 15.403 3.388 1.00 85.38 174 LEU A O 1
ATOM 1349 N N . MET A 1 175 ? 6.881 15.024 4.085 1.00 85.81 175 MET A N 1
ATOM 1350 C CA . MET A 1 175 ? 7.500 16.104 3.304 1.00 85.81 175 MET A CA 1
ATOM 1351 C C . MET A 1 175 ? 7.146 16.006 1.815 1.00 85.81 175 MET A C 1
ATOM 1353 O O . MET A 1 175 ? 6.984 17.024 1.137 1.00 85.81 175 MET A O 1
ATOM 1357 N N . THR A 1 176 ? 6.995 14.777 1.296 1.00 78.75 176 THR A N 1
ATOM 1358 C CA . THR A 1 176 ? 6.548 14.514 -0.080 1.00 78.75 176 THR A CA 1
ATOM 1359 C C . THR A 1 176 ? 5.135 15.033 -0.324 1.00 78.75 176 THR A C 1
ATOM 1361 O O . THR A 1 176 ? 4.899 15.713 -1.326 1.00 78.75 176 THR A O 1
ATOM 1364 N N . THR A 1 177 ? 4.212 14.737 0.587 1.00 82.38 177 THR A N 1
ATOM 1365 C CA . THR A 1 177 ? 2.830 15.220 0.524 1.00 82.38 177 THR A CA 1
ATOM 1366 C C . THR A 1 177 ? 2.755 16.740 0.685 1.00 82.38 177 THR A C 1
ATOM 1368 O O . THR A 1 177 ? 1.978 17.384 -0.016 1.00 82.38 177 THR A O 1
ATOM 1371 N N . LEU A 1 178 ? 3.618 17.326 1.521 1.00 84.31 178 LEU A N 1
ATOM 1372 C CA . LEU A 1 178 ? 3.677 18.769 1.785 1.00 84.31 178 LEU A CA 1
ATOM 1373 C C . LEU A 1 178 ? 4.411 19.595 0.716 1.00 84.31 178 LEU A C 1
ATOM 1375 O O . LEU A 1 178 ? 4.526 20.800 0.855 1.00 84.31 178 LEU A O 1
ATOM 1379 N N . LYS A 1 179 ? 4.923 18.993 -0.366 1.00 81.88 179 LYS A N 1
ATOM 1380 C CA . LYS A 1 179 ? 5.651 19.733 -1.430 1.00 81.88 179 LYS A CA 1
ATOM 1381 C C . LYS A 1 179 ? 6.943 20.463 -0.980 1.00 81.88 179 LYS A C 1
ATOM 1383 O O . LYS A 1 179 ? 7.523 21.172 -1.792 1.00 81.88 179 LYS A O 1
ATOM 1388 N N . MET A 1 180 ? 7.476 20.177 0.216 1.00 83.44 180 MET A N 1
ATOM 1389 C CA . MET A 1 180 ? 8.725 20.765 0.750 1.00 83.44 180 MET A CA 1
ATOM 1390 C C . MET A 1 180 ? 9.940 20.502 -0.153 1.00 83.44 180 MET A C 1
ATOM 1392 O O . MET A 1 180 ? 10.200 19.347 -0.506 1.00 83.44 180 MET A O 1
ATOM 1396 N N . ARG A 1 181 ? 10.710 21.527 -0.527 1.00 78.31 181 ARG A N 1
ATOM 1397 C CA . ARG A 1 181 ? 11.813 21.413 -1.510 1.00 78.31 181 ARG A CA 1
ATOM 1398 C C . ARG A 1 181 ? 12.962 20.535 -1.003 1.00 78.31 181 ARG A C 1
ATOM 1400 O O . ARG A 1 181 ? 13.548 19.754 -1.759 1.00 78.31 181 ARG A O 1
ATOM 1407 N N . GLU A 1 182 ? 13.202 20.593 0.296 1.00 77.50 182 GLU A N 1
ATOM 1408 C CA . GLU A 1 182 ? 14.285 19.967 1.049 1.00 77.50 182 GLU A CA 1
ATOM 1409 C C . GLU A 1 182 ? 14.209 18.438 0.996 1.00 77.50 182 GLU A C 1
ATOM 1411 O O . GLU A 1 182 ? 15.237 17.760 1.034 1.00 77.50 182 GLU A O 1
ATOM 1416 N N . ALA A 1 183 ? 13.009 17.864 0.823 1.00 75.50 183 ALA A N 1
ATOM 1417 C CA . ALA A 1 183 ? 12.818 16.410 0.850 1.00 75.50 183 ALA A CA 1
ATOM 1418 C C . ALA A 1 183 ? 13.674 15.677 -0.196 1.00 75.50 183 ALA A C 1
ATOM 1420 O O . ALA A 1 183 ? 14.052 14.526 0.010 1.00 75.50 183 ALA A O 1
ATOM 1421 N N . SER A 1 184 ? 13.992 16.336 -1.317 1.00 70.75 184 SER A N 1
ATOM 1422 C CA . SER A 1 184 ? 14.853 15.770 -2.361 1.00 70.75 184 SER A CA 1
ATOM 1423 C C . SER A 1 184 ? 16.317 15.664 -1.921 1.00 70.75 184 SER A C 1
ATOM 1425 O O . SER A 1 184 ? 16.991 14.697 -2.277 1.00 70.75 184 SER A O 1
ATOM 1427 N N . GLY A 1 185 ? 16.809 16.632 -1.141 1.00 71.69 185 GLY A N 1
ATOM 1428 C CA . GLY A 1 185 ? 18.158 16.606 -0.572 1.00 71.69 185 GLY A CA 1
ATOM 1429 C C . GLY A 1 185 ? 18.292 15.487 0.455 1.00 71.69 185 GLY A C 1
ATOM 1430 O O . GLY A 1 185 ? 19.157 14.619 0.325 1.00 71.69 185 GLY A O 1
ATOM 1431 N N . TYR A 1 186 ? 17.347 15.424 1.396 1.00 71.88 186 TYR A N 1
ATOM 1432 C CA . TYR A 1 186 ? 17.327 14.380 2.418 1.00 71.88 186 TYR A CA 1
ATOM 1433 C C . TYR A 1 186 ? 17.148 12.992 1.824 1.00 71.88 186 TYR A C 1
ATOM 1435 O O . TYR A 1 186 ? 17.919 12.092 2.139 1.00 71.88 186 TYR A O 1
ATOM 1443 N N . ALA A 1 187 ? 16.202 12.798 0.904 1.00 70.06 187 ALA A N 1
ATOM 1444 C CA . ALA A 1 187 ? 16.007 11.484 0.311 1.00 70.06 187 ALA A CA 1
ATOM 1445 C C . ALA A 1 187 ? 17.233 11.009 -0.501 1.00 70.06 187 ALA A C 1
ATOM 1447 O O . ALA A 1 187 ? 17.440 9.798 -0.580 1.00 70.06 187 ALA A O 1
ATOM 1448 N N . ARG A 1 188 ? 18.073 11.920 -1.033 1.00 69.31 188 ARG A N 1
ATOM 1449 C CA . ARG A 1 188 ? 19.347 11.592 -1.705 1.00 69.31 188 ARG A CA 1
ATOM 1450 C C . ARG A 1 188 ? 20.414 11.117 -0.723 1.00 69.31 188 ARG A C 1
ATOM 1452 O O . ARG A 1 188 ? 20.959 10.040 -0.937 1.00 69.31 188 ARG A O 1
ATOM 1459 N N . ALA A 1 189 ? 20.674 11.866 0.351 1.00 67.75 189 ALA A N 1
ATOM 1460 C CA . ALA A 1 189 ? 21.610 11.451 1.409 1.00 67.75 189 ALA A CA 1
ATOM 1461 C C . ALA A 1 189 ? 21.237 10.069 1.973 1.00 67.75 189 ALA A C 1
ATOM 1463 O O . ALA A 1 189 ? 22.063 9.210 2.269 1.00 67.75 189 ALA A O 1
ATOM 1464 N N . ALA A 1 190 ? 19.938 9.830 2.021 1.00 64.25 190 ALA A N 1
ATOM 1465 C CA . ALA A 1 190 ? 19.319 8.674 2.607 1.00 64.25 190 ALA A CA 1
ATOM 1466 C C . ALA A 1 190 ? 19.325 7.427 1.676 1.00 64.25 190 ALA A C 1
ATOM 1468 O O . ALA A 1 190 ? 18.970 6.331 2.125 1.00 64.25 190 ALA A O 1
ATOM 1469 N N . LEU A 1 191 ? 19.759 7.548 0.409 1.00 65.56 191 LEU A N 1
ATOM 1470 C CA . LEU A 1 191 ? 19.995 6.408 -0.498 1.00 65.56 191 LEU A CA 1
ATOM 1471 C C . LEU A 1 191 ? 21.170 5.527 -0.071 1.00 65.56 191 LEU A C 1
ATOM 1473 O O . LEU A 1 191 ? 21.181 4.343 -0.405 1.00 65.56 191 LEU A O 1
ATOM 1477 N N . ASN A 1 192 ? 22.101 6.083 0.701 1.00 66.62 192 ASN A N 1
ATOM 1478 C CA . ASN A 1 192 ? 23.282 5.379 1.196 1.00 66.62 192 ASN A CA 1
ATOM 1479 C C . ASN A 1 192 ? 22.996 4.506 2.429 1.00 66.62 192 ASN A C 1
ATOM 1481 O O . ASN A 1 192 ? 23.908 3.886 2.956 1.00 66.62 192 ASN A O 1
ATOM 1485 N N . SER A 1 193 ? 21.743 4.440 2.898 1.00 67.38 193 SER A N 1
ATOM 1486 C CA . SER A 1 193 ? 21.410 3.671 4.101 1.00 67.38 193 SER A CA 1
ATOM 1487 C C . SER A 1 193 ? 21.655 2.175 3.923 1.00 67.38 193 SER A C 1
ATOM 1489 O O . SER A 1 193 ? 21.338 1.619 2.866 1.00 67.38 193 SER A O 1
ATOM 1491 N N . GLY A 1 194 ? 22.104 1.503 4.988 1.00 61.66 194 GLY A N 1
ATOM 1492 C CA . GLY A 1 194 ? 22.311 0.050 5.020 1.00 61.66 194 GLY A CA 1
ATOM 1493 C C . GLY A 1 194 ? 21.037 -0.775 4.778 1.00 61.66 194 GLY A C 1
ATOM 1494 O O . GLY A 1 194 ? 21.095 -1.881 4.234 1.00 61.66 194 GLY A O 1
ATOM 1495 N N . THR A 1 195 ? 19.852 -0.216 5.050 1.00 65.62 195 THR A N 1
ATOM 1496 C CA . THR A 1 195 ? 18.583 -0.960 4.994 1.00 65.62 195 THR A CA 1
ATOM 1497 C C . THR A 1 195 ? 17.900 -0.897 3.618 1.00 65.62 195 THR A C 1
ATOM 1499 O O . THR A 1 195 ? 17.430 0.149 3.168 1.00 65.62 195 THR A O 1
ATOM 1502 N N . ALA A 1 196 ? 17.717 -2.047 2.958 1.00 64.12 196 ALA A N 1
ATOM 1503 C CA . ALA A 1 196 ? 17.108 -2.127 1.620 1.00 64.12 196 ALA A CA 1
ATOM 1504 C C . ALA A 1 196 ? 15.659 -1.594 1.538 1.00 64.12 196 ALA A C 1
ATOM 1506 O O . ALA A 1 196 ? 15.276 -0.991 0.533 1.00 64.12 196 ALA A O 1
ATOM 1507 N N . ALA A 1 197 ? 14.846 -1.794 2.582 1.00 60.84 197 ALA A N 1
ATOM 1508 C CA . ALA A 1 197 ? 13.467 -1.289 2.638 1.00 60.84 197 ALA A CA 1
ATOM 1509 C C . ALA A 1 197 ? 13.418 0.247 2.681 1.00 60.84 197 ALA A C 1
ATOM 1511 O O . ALA A 1 197 ? 12.577 0.882 2.041 1.00 60.84 197 ALA A O 1
ATOM 1512 N N . VAL A 1 198 ? 14.372 0.828 3.403 1.00 65.44 198 VAL A N 1
ATOM 1513 C CA . VAL A 1 198 ? 14.561 2.263 3.548 1.00 65.44 198 VAL A CA 1
ATOM 1514 C C . VAL A 1 198 ? 15.027 2.863 2.215 1.00 65.44 198 VAL A C 1
ATOM 1516 O O . VAL A 1 198 ? 14.394 3.799 1.721 1.00 65.44 198 VAL A O 1
ATOM 1519 N N . ARG A 1 199 ? 16.018 2.244 1.551 1.00 67.19 199 ARG A N 1
ATOM 1520 C CA . ARG A 1 199 ? 16.439 2.614 0.185 1.00 67.19 199 ARG A CA 1
ATOM 1521 C C . ARG A 1 199 ? 15.269 2.586 -0.806 1.00 67.19 199 ARG A C 1
ATOM 1523 O O . ARG A 1 199 ? 15.029 3.574 -1.491 1.00 67.19 199 ARG A O 1
ATOM 1530 N N . ALA A 1 200 ? 14.481 1.507 -0.841 1.00 60.78 200 ALA A N 1
ATOM 1531 C CA . ALA A 1 200 ? 13.348 1.363 -1.768 1.00 60.78 200 ALA A CA 1
ATOM 1532 C C . ALA A 1 200 ? 12.312 2.489 -1.633 1.00 60.78 200 ALA A C 1
ATOM 1534 O O . ALA A 1 200 ? 11.819 3.029 -2.624 1.00 60.78 200 ALA A O 1
ATOM 1535 N N . ARG A 1 201 ? 11.978 2.860 -0.395 1.00 63.94 201 ARG A N 1
ATOM 1536 C CA . ARG A 1 201 ? 10.959 3.876 -0.128 1.00 63.94 201 ARG A CA 1
ATOM 1537 C C . ARG A 1 201 ? 11.462 5.299 -0.379 1.00 63.94 201 ARG A C 1
ATOM 1539 O O . ARG A 1 201 ? 10.693 6.131 -0.851 1.00 63.94 201 ARG A O 1
ATOM 1546 N N . ARG A 1 202 ? 12.745 5.561 -0.133 1.00 70.00 202 ARG A N 1
ATOM 1547 C CA . ARG A 1 202 ? 13.410 6.836 -0.453 1.00 70.00 202 ARG A CA 1
ATOM 1548 C C . ARG A 1 202 ? 13.528 7.055 -1.952 1.00 70.00 202 ARG A C 1
ATOM 1550 O O . ARG A 1 202 ? 13.259 8.149 -2.439 1.00 70.00 202 ARG A O 1
ATOM 1557 N N . LEU A 1 203 ? 13.812 5.982 -2.685 1.00 63.09 203 LEU A N 1
ATOM 1558 C CA . LEU A 1 203 ? 13.805 5.993 -4.141 1.00 63.09 203 LEU A CA 1
ATOM 1559 C C . LEU A 1 203 ? 12.433 6.368 -4.692 1.00 63.09 203 LEU A C 1
ATOM 1561 O O . LEU A 1 203 ? 12.361 7.270 -5.515 1.00 63.09 203 LEU A O 1
ATOM 1565 N N . LEU A 1 204 ? 11.345 5.780 -4.182 1.00 63.28 204 LEU A N 1
ATOM 1566 C CA . LEU A 1 204 ? 9.978 6.153 -4.578 1.00 63.28 204 LEU A CA 1
ATOM 1567 C C . LEU A 1 204 ? 9.706 7.663 -4.418 1.00 63.28 204 LEU A C 1
ATOM 1569 O O . LEU A 1 204 ? 9.044 8.265 -5.261 1.00 63.28 204 LEU A O 1
ATOM 1573 N N . ILE A 1 205 ? 10.215 8.270 -3.346 1.00 64.75 205 ILE A N 1
ATOM 1574 C CA . ILE A 1 205 ? 10.014 9.688 -3.026 1.00 64.75 205 ILE A CA 1
ATOM 1575 C C . ILE A 1 205 ? 10.790 10.595 -3.986 1.00 64.75 205 ILE A C 1
ATOM 1577 O O . ILE A 1 205 ? 10.199 11.488 -4.596 1.00 64.75 205 ILE A O 1
ATOM 1581 N N . LEU A 1 206 ? 12.082 10.322 -4.194 1.00 63.22 206 LEU A N 1
ATOM 1582 C CA . LEU A 1 206 ? 12.909 11.049 -5.166 1.00 63.22 206 LEU A CA 1
ATOM 1583 C C . LEU A 1 206 ? 12.352 10.944 -6.584 1.00 63.22 206 LEU A C 1
ATOM 1585 O O . LEU A 1 206 ? 12.330 11.915 -7.339 1.00 63.22 206 LEU A O 1
ATOM 1589 N N . PHE A 1 207 ? 11.865 9.759 -6.932 1.00 62.47 207 PHE A N 1
ATOM 1590 C CA . PHE A 1 207 ? 11.395 9.425 -8.265 1.00 62.47 207 PHE A CA 1
ATOM 1591 C C . PHE A 1 207 ? 10.100 10.159 -8.639 1.00 62.47 207 PHE A C 1
ATOM 1593 O O . PHE A 1 207 ? 9.932 10.589 -9.785 1.00 62.47 207 PHE A O 1
ATOM 1600 N N . ARG A 1 208 ? 9.215 10.399 -7.661 1.00 62.50 208 ARG A N 1
ATOM 1601 C CA . ARG A 1 208 ? 8.019 11.237 -7.842 1.00 62.50 208 ARG A CA 1
ATOM 1602 C C . ARG A 1 208 ? 8.348 12.713 -8.076 1.00 62.50 208 ARG A C 1
ATOM 1604 O O . ARG A 1 208 ? 7.542 13.401 -8.690 1.00 62.50 208 ARG A O 1
ATOM 1611 N N . ARG A 1 209 ? 9.513 13.194 -7.630 1.00 63.06 209 ARG A N 1
ATOM 1612 C CA . ARG A 1 209 ? 9.830 14.632 -7.577 1.00 63.06 209 ARG A CA 1
ATOM 1613 C C . ARG A 1 209 ? 10.893 15.125 -8.548 1.00 63.06 209 ARG A C 1
ATOM 1615 O O . ARG A 1 209 ? 10.895 16.308 -8.861 1.00 63.06 209 ARG A O 1
ATOM 1622 N N . SER A 1 210 ? 11.784 14.265 -9.032 1.00 59.16 210 SER A N 1
ATOM 1623 C CA . SER A 1 210 ? 12.896 14.691 -9.888 1.00 59.16 210 SER A CA 1
ATOM 1624 C C . SER A 1 210 ? 13.011 13.828 -11.137 1.00 59.16 210 SER A C 1
ATOM 1626 O O . SER A 1 210 ? 13.354 12.652 -11.057 1.00 59.16 210 SER A O 1
ATOM 1628 N N . VAL A 1 211 ? 12.778 14.440 -12.303 1.00 56.59 211 VAL A N 1
ATOM 1629 C CA . VAL A 1 211 ? 12.959 13.813 -13.626 1.00 56.59 211 VAL A CA 1
ATOM 1630 C C . VAL A 1 211 ? 14.409 13.360 -13.828 1.00 56.59 211 VAL A C 1
ATOM 1632 O O . VAL A 1 211 ? 14.663 12.245 -14.277 1.00 56.59 211 VAL A O 1
ATOM 1635 N N . THR A 1 212 ? 15.366 14.187 -13.416 1.00 56.75 212 THR A N 1
ATOM 1636 C CA . THR A 1 212 ? 16.807 13.914 -13.483 1.00 56.75 212 THR A CA 1
ATOM 1637 C C . THR A 1 212 ? 17.212 12.703 -12.641 1.00 56.75 212 THR A C 1
ATOM 1639 O O . THR A 1 212 ? 18.015 11.884 -13.090 1.00 56.75 212 THR A O 1
ATOM 1642 N N . LEU A 1 213 ? 16.609 12.519 -11.460 1.00 56.19 213 LEU A N 1
ATOM 1643 C CA . LEU A 1 213 ? 16.872 11.352 -10.613 1.00 56.19 213 LEU A CA 1
ATOM 1644 C C . LEU A 1 213 ? 16.249 10.056 -11.148 1.00 56.19 213 LEU A C 1
ATOM 1646 O O . LEU A 1 213 ? 16.763 8.984 -10.843 1.00 56.19 213 LEU A O 1
ATOM 1650 N N . ARG A 1 214 ? 15.199 10.115 -11.981 1.00 62.78 214 ARG A N 1
ATOM 1651 C CA . ARG A 1 214 ? 14.640 8.919 -12.651 1.00 62.78 214 ARG A CA 1
ATOM 1652 C C . ARG A 1 214 ? 15.665 8.283 -13.585 1.00 62.78 214 ARG A C 1
ATOM 1654 O O . ARG A 1 214 ? 15.838 7.067 -13.586 1.00 62.78 214 ARG A O 1
ATOM 1661 N N . MET A 1 215 ? 16.378 9.126 -14.330 1.00 55.75 215 MET A N 1
ATOM 1662 C CA . MET A 1 215 ? 17.405 8.698 -15.276 1.00 55.75 215 MET A CA 1
ATOM 1663 C C . MET A 1 215 ? 18.678 8.215 -14.592 1.00 55.75 215 MET A C 1
ATOM 1665 O O . MET A 1 215 ? 19.274 7.239 -15.050 1.00 55.75 215 MET A O 1
ATOM 1669 N N . SER A 1 216 ? 19.088 8.848 -13.489 1.00 56.28 216 SER A N 1
ATOM 1670 C CA . SER A 1 216 ? 20.215 8.338 -12.708 1.00 56.28 216 SER A CA 1
ATOM 1671 C C . SER A 1 216 ? 19.876 6.989 -12.065 1.00 56.28 216 SER A C 1
ATOM 1673 O O . SER A 1 216 ? 20.700 6.090 -12.154 1.00 56.28 216 SER A O 1
ATOM 1675 N N . LEU A 1 217 ? 18.650 6.781 -11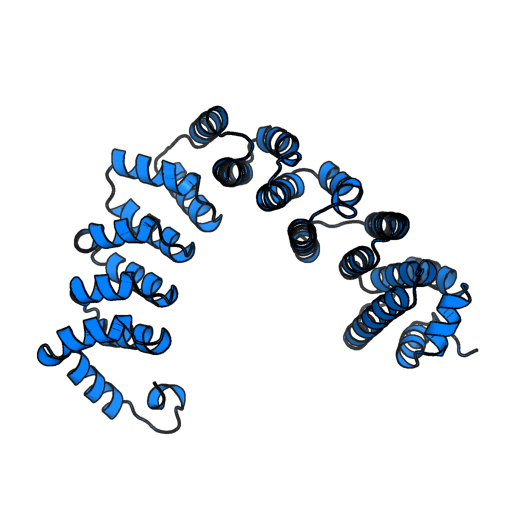.561 1.00 57.94 217 LEU A N 1
ATOM 1676 C CA . LEU A 1 217 ? 18.173 5.508 -10.987 1.00 57.94 217 LEU A CA 1
ATOM 1677 C C . LEU A 1 217 ? 18.293 4.315 -11.943 1.00 57.94 217 LEU A C 1
ATOM 1679 O O . LEU A 1 217 ? 18.792 3.258 -11.560 1.00 57.94 217 LEU A O 1
ATOM 1683 N N . LEU A 1 218 ? 17.822 4.473 -13.185 1.00 58.50 218 LEU A N 1
ATOM 1684 C CA . LEU A 1 218 ? 17.903 3.418 -14.202 1.00 58.50 218 LEU A CA 1
ATOM 1685 C C . LEU A 1 218 ? 19.358 3.072 -14.522 1.00 58.50 218 LEU A C 1
ATOM 1687 O O . LEU A 1 218 ? 19.681 1.915 -14.774 1.00 58.50 218 LEU A O 1
ATOM 1691 N N . ARG A 1 219 ? 20.244 4.074 -14.471 1.00 56.03 219 ARG A N 1
ATOM 1692 C CA . ARG A 1 219 ? 21.673 3.893 -14.725 1.00 56.03 219 ARG A CA 1
ATOM 1693 C C . ARG A 1 219 ? 22.416 3.297 -13.532 1.00 56.03 219 ARG A C 1
ATOM 1695 O O . ARG A 1 219 ? 23.330 2.516 -13.766 1.00 56.03 219 ARG A O 1
ATOM 1702 N N . THR A 1 220 ? 22.116 3.685 -12.296 1.00 51.97 220 THR A N 1
ATOM 1703 C CA . THR A 1 220 ? 22.952 3.352 -11.127 1.00 51.97 220 THR A CA 1
ATOM 1704 C C . THR A 1 220 ? 22.375 2.250 -10.260 1.00 51.97 220 THR A C 1
ATOM 1706 O O . THR A 1 220 ? 23.139 1.485 -9.685 1.00 51.97 220 THR A O 1
ATOM 1709 N N . LEU A 1 221 ? 21.049 2.144 -10.167 1.00 54.81 221 LEU A N 1
ATOM 1710 C CA . LEU A 1 221 ? 20.404 1.278 -9.189 1.00 54.81 221 LEU A CA 1
ATOM 1711 C C . LEU A 1 221 ? 19.840 0.011 -9.805 1.00 54.81 221 LEU A C 1
ATOM 1713 O O . LEU A 1 221 ? 19.933 -1.024 -9.176 1.00 54.81 221 LEU A O 1
ATOM 1717 N N . TRP A 1 222 ? 19.313 0.009 -11.026 1.00 62.88 222 TRP A N 1
ATOM 1718 C CA . TRP A 1 222 ? 18.744 -1.233 -11.571 1.00 62.88 222 TRP A CA 1
ATOM 1719 C C . TRP A 1 222 ? 19.741 -2.414 -11.676 1.00 62.88 222 TRP A C 1
ATOM 1721 O O . TRP A 1 222 ? 19.349 -3.537 -11.346 1.00 62.88 222 TRP A O 1
ATOM 1731 N N . PRO A 1 223 ? 21.024 -2.207 -12.042 1.00 54.16 223 PRO A N 1
ATOM 1732 C CA . PRO A 1 223 ? 21.999 -3.302 -12.109 1.00 54.16 223 PRO A CA 1
ATOM 1733 C C . PRO A 1 223 ? 22.403 -3.860 -10.736 1.00 54.16 223 PRO A C 1
ATOM 1735 O O . PRO A 1 223 ? 22.645 -5.051 -10.606 1.00 54.16 223 PRO A O 1
ATOM 1738 N N . THR A 1 224 ? 22.389 -3.046 -9.677 1.00 57.12 224 THR A N 1
ATOM 1739 C CA . THR A 1 224 ? 22.926 -3.411 -8.346 1.00 57.12 224 THR A CA 1
ATOM 1740 C C . THR A 1 224 ? 21.875 -3.413 -7.227 1.00 57.12 224 THR A C 1
ATOM 1742 O O . THR A 1 224 ? 22.165 -3.768 -6.087 1.00 57.12 224 THR A O 1
ATOM 1745 N N . ALA A 1 225 ? 20.626 -3.047 -7.520 1.00 61.38 225 ALA A N 1
ATOM 1746 C CA . ALA A 1 225 ? 19.583 -2.899 -6.514 1.00 61.38 225 ALA A CA 1
ATOM 1747 C C . ALA A 1 225 ? 19.098 -4.249 -5.960 1.00 61.38 225 ALA A C 1
ATOM 1749 O O . ALA A 1 225 ? 18.904 -5.204 -6.714 1.00 61.38 225 ALA A O 1
ATOM 1750 N N . PRO A 1 226 ? 18.773 -4.321 -4.657 1.00 64.00 226 PRO A N 1
ATOM 1751 C CA . PRO A 1 226 ? 18.036 -5.446 -4.093 1.00 64.00 226 PRO A CA 1
ATOM 1752 C C . PRO A 1 226 ? 16.677 -5.645 -4.781 1.00 64.00 226 PRO A C 1
ATOM 1754 O O . PRO A 1 226 ? 15.991 -4.676 -5.116 1.00 64.00 226 PRO A O 1
ATOM 1757 N N . THR A 1 227 ? 16.212 -6.891 -4.888 1.00 64.12 227 THR A N 1
ATOM 1758 C CA . THR A 1 227 ? 14.975 -7.288 -5.594 1.00 64.12 227 THR A CA 1
ATOM 1759 C C . THR A 1 227 ? 13.737 -6.465 -5.207 1.00 64.12 227 THR A C 1
ATOM 1761 O O . THR A 1 227 ? 12.914 -6.121 -6.057 1.00 64.12 227 THR A O 1
ATOM 1764 N N . LYS A 1 228 ? 13.604 -6.077 -3.928 1.00 62.75 228 LYS A N 1
ATOM 1765 C CA . LYS A 1 228 ? 12.490 -5.236 -3.441 1.00 62.75 228 LYS A CA 1
ATOM 1766 C C . LYS A 1 228 ? 12.485 -3.830 -4.057 1.00 62.75 228 LYS A C 1
ATOM 1768 O O . LYS A 1 228 ? 11.413 -3.296 -4.337 1.00 62.75 228 LYS A O 1
ATOM 1773 N N . VAL A 1 229 ? 13.663 -3.246 -4.279 1.00 62.44 229 VAL A N 1
ATOM 1774 C CA . VAL A 1 229 ? 13.832 -1.920 -4.891 1.00 62.44 229 VAL A CA 1
ATOM 1775 C C . VAL A 1 229 ? 13.463 -1.981 -6.373 1.00 62.44 229 VAL A C 1
ATOM 1777 O O . VAL A 1 229 ? 12.657 -1.172 -6.829 1.00 62.44 229 VAL A O 1
ATOM 1780 N N . ALA A 1 230 ? 13.968 -2.984 -7.098 1.00 64.31 230 ALA A N 1
ATOM 1781 C CA . ALA A 1 230 ? 13.645 -3.192 -8.511 1.00 64.31 230 ALA A CA 1
ATOM 1782 C C . ALA A 1 230 ? 12.137 -3.434 -8.725 1.00 64.31 230 ALA A C 1
ATOM 1784 O O . ALA A 1 230 ? 11.523 -2.830 -9.604 1.00 64.31 230 ALA A O 1
ATOM 1785 N N . ARG A 1 231 ? 11.497 -4.240 -7.862 1.00 67.00 231 ARG A N 1
ATOM 1786 C CA . ARG A 1 231 ? 10.045 -4.493 -7.915 1.00 67.00 231 ARG A CA 1
ATOM 1787 C C . ARG A 1 231 ? 9.217 -3.224 -7.699 1.00 67.00 231 ARG A C 1
ATOM 1789 O O . ARG A 1 231 ? 8.228 -3.018 -8.397 1.00 67.00 231 ARG A O 1
ATOM 1796 N N . GLN A 1 232 ? 9.607 -2.373 -6.751 1.00 64.50 232 GLN A N 1
ATOM 1797 C CA . GLN A 1 232 ? 8.921 -1.098 -6.524 1.00 64.50 232 GLN A CA 1
ATOM 1798 C C . GLN A 1 232 ? 9.123 -0.127 -7.687 1.00 64.50 232 GLN A C 1
ATOM 1800 O O . GLN A 1 232 ? 8.155 0.466 -8.152 1.00 64.50 232 GLN A O 1
ATOM 1805 N N . ALA A 1 233 ? 10.343 -0.017 -8.216 1.00 65.19 233 ALA A N 1
ATOM 1806 C CA . ALA A 1 233 ? 10.613 0.803 -9.391 1.00 65.19 233 ALA A CA 1
ATOM 1807 C C . ALA A 1 233 ? 9.778 0.347 -10.607 1.00 65.19 233 ALA A C 1
ATOM 1809 O O . ALA A 1 233 ? 9.133 1.177 -11.247 1.00 65.19 233 ALA A O 1
ATOM 1810 N N . ARG A 1 234 ? 9.673 -0.971 -10.841 1.00 67.44 234 ARG A N 1
ATOM 1811 C CA . ARG A 1 234 ? 8.780 -1.564 -11.853 1.00 67.44 234 ARG A CA 1
ATOM 1812 C C . ARG A 1 234 ? 7.323 -1.136 -11.663 1.00 67.44 234 ARG A C 1
ATOM 1814 O O . ARG A 1 234 ? 6.695 -0.702 -12.621 1.00 67.44 234 ARG A O 1
ATOM 1821 N N . LEU A 1 235 ? 6.787 -1.240 -10.442 1.00 66.88 235 LEU A N 1
ATOM 1822 C CA . LEU A 1 235 ? 5.396 -0.873 -10.146 1.00 66.88 235 LEU A CA 1
ATOM 1823 C C . LEU A 1 235 ? 5.105 0.595 -10.470 1.00 66.88 235 LEU A C 1
ATOM 1825 O O . LEU A 1 235 ? 4.056 0.896 -11.035 1.00 66.88 235 LEU A O 1
ATOM 1829 N N . ILE A 1 236 ? 6.028 1.503 -10.149 1.00 62.41 236 ILE A N 1
ATOM 1830 C CA . ILE A 1 236 ? 5.836 2.934 -10.413 1.00 62.41 236 ILE A CA 1
ATOM 1831 C C . ILE A 1 236 ? 5.830 3.215 -11.917 1.00 62.41 236 ILE A C 1
ATOM 1833 O O . ILE A 1 236 ? 4.953 3.933 -12.395 1.00 62.41 236 ILE A O 1
ATOM 1837 N N . ILE A 1 237 ? 6.773 2.622 -12.656 1.00 63.91 237 ILE A N 1
ATOM 1838 C CA . ILE A 1 237 ? 6.859 2.774 -14.113 1.00 63.91 237 ILE A CA 1
ATOM 1839 C C . ILE A 1 237 ? 5.604 2.187 -14.779 1.00 63.91 237 ILE A C 1
ATOM 1841 O O . ILE A 1 237 ? 4.958 2.863 -15.571 1.00 63.91 237 ILE A O 1
ATOM 1845 N N . SER A 1 238 ? 5.186 0.978 -14.384 1.00 64.88 238 SER A N 1
ATOM 1846 C CA . SER A 1 238 ? 4.012 0.301 -14.961 1.00 64.88 238 SER A CA 1
ATOM 1847 C C . SER A 1 238 ? 2.685 1.034 -14.740 1.00 64.88 238 SER A C 1
ATOM 1849 O O . SER A 1 238 ? 1.760 0.879 -15.526 1.00 64.88 238 SER A O 1
ATOM 1851 N N . ARG A 1 239 ? 2.579 1.851 -13.683 1.00 65.44 239 ARG A N 1
ATOM 1852 C CA . ARG A 1 239 ? 1.377 2.648 -13.382 1.00 65.44 239 ARG A CA 1
ATOM 1853 C C . ARG A 1 239 ? 1.338 3.985 -14.128 1.00 65.44 239 ARG A C 1
ATOM 1855 O O . ARG A 1 239 ? 0.546 4.846 -13.759 1.00 65.44 239 ARG A O 1
ATOM 1862 N N . GLY A 1 240 ? 2.227 4.200 -15.101 1.00 55.66 240 GLY A N 1
ATOM 1863 C CA . GLY A 1 240 ? 2.278 5.434 -15.888 1.00 55.66 240 GLY A CA 1
ATOM 1864 C C . GLY A 1 240 ? 2.650 6.675 -15.073 1.00 55.66 240 GLY A C 1
ATOM 1865 O O . GLY A 1 240 ? 2.549 7.791 -15.569 1.00 55.66 240 GLY A O 1
ATOM 1866 N N . GLN A 1 241 ? 3.121 6.512 -13.829 1.00 57.06 241 GLN A N 1
ATOM 1867 C CA . GLN A 1 241 ? 3.587 7.636 -13.005 1.00 57.06 241 GLN A CA 1
ATOM 1868 C C . GLN A 1 241 ? 4.905 8.226 -13.538 1.00 57.06 241 GLN A C 1
ATOM 1870 O O . GLN A 1 241 ? 5.354 9.272 -13.071 1.00 57.06 241 GLN A O 1
ATOM 1875 N N . ILE A 1 242 ? 5.516 7.549 -14.516 1.00 59.69 242 ILE A N 1
ATOM 1876 C CA . ILE A 1 242 ? 6.670 7.984 -15.294 1.00 59.69 242 ILE A CA 1
ATOM 1877 C C . ILE A 1 242 ? 6.443 7.579 -16.745 1.00 59.69 242 ILE A C 1
ATOM 1879 O O . ILE A 1 242 ? 6.237 6.398 -17.019 1.00 59.69 242 ILE A O 1
ATOM 1883 N N . ALA A 1 243 ? 6.585 8.525 -17.664 1.00 63.47 243 ALA A N 1
ATOM 1884 C CA . ALA A 1 243 ? 6.868 8.214 -19.055 1.00 63.47 243 ALA A CA 1
ATOM 1885 C C . ALA A 1 243 ? 8.392 8.213 -19.235 1.00 63.47 243 ALA A C 1
ATOM 1887 O O . ALA A 1 243 ? 9.052 9.223 -18.983 1.00 63.47 243 ALA A O 1
ATOM 1888 N N . LEU A 1 244 ? 8.953 7.065 -19.602 1.00 70.00 244 LEU A N 1
ATOM 1889 C CA . LEU A 1 244 ? 10.323 6.969 -20.102 1.00 70.00 244 LEU A CA 1
ATOM 1890 C C . LEU A 1 244 ? 10.253 6.876 -21.622 1.00 70.00 244 LEU A C 1
ATOM 1892 O O . LEU A 1 244 ? 9.351 6.229 -22.158 1.00 70.00 244 LEU A O 1
ATOM 1896 N N . THR A 1 245 ? 11.197 7.511 -22.311 1.00 80.88 245 THR A N 1
ATOM 1897 C CA . THR A 1 245 ? 11.288 7.365 -23.765 1.00 80.88 245 THR A CA 1
ATOM 1898 C C . THR A 1 245 ? 11.811 5.977 -24.120 1.00 80.88 245 THR A C 1
ATOM 1900 O O . THR A 1 245 ? 12.503 5.325 -23.331 1.00 80.88 245 THR A O 1
ATOM 1903 N N . HIS A 1 246 ? 11.505 5.528 -25.332 1.00 83.19 246 HIS A N 1
ATOM 1904 C CA . HIS A 1 246 ? 11.972 4.252 -25.861 1.00 83.19 246 HIS A CA 1
ATOM 1905 C C . HIS A 1 246 ? 13.506 4.084 -25.724 1.00 83.19 246 HIS A C 1
ATOM 1907 O O . HIS A 1 246 ? 13.977 3.114 -25.129 1.00 83.19 246 HIS A O 1
ATOM 1913 N N . ASP A 1 247 ? 14.288 5.098 -26.110 1.00 83.12 247 ASP A N 1
ATOM 1914 C CA . ASP A 1 247 ? 15.757 5.078 -26.001 1.00 83.12 247 ASP A CA 1
ATOM 1915 C C . ASP A 1 247 ? 16.278 5.006 -24.562 1.00 83.12 247 ASP A C 1
ATOM 1917 O O . ASP A 1 247 ? 17.405 4.572 -24.303 1.00 83.12 247 ASP A O 1
ATOM 1921 N N . GLN A 1 248 ? 15.506 5.503 -23.593 1.00 80.25 248 GLN A N 1
ATOM 1922 C CA . GLN A 1 248 ? 15.880 5.413 -22.183 1.00 80.25 248 GLN A CA 1
ATOM 1923 C C . GLN A 1 248 ? 15.744 3.975 -21.683 1.00 80.25 248 GLN A C 1
ATOM 1925 O O . GLN A 1 248 ? 16.628 3.509 -20.959 1.00 80.25 248 GLN A O 1
ATOM 1930 N N . TYR A 1 249 ? 14.702 3.260 -22.114 1.00 83.12 249 TYR A N 1
ATOM 1931 C CA . TYR A 1 249 ? 14.557 1.834 -21.835 1.00 83.12 249 TYR A CA 1
ATOM 1932 C C . TYR A 1 249 ? 15.665 1.015 -22.491 1.00 83.12 249 TYR A C 1
ATOM 1934 O O . TYR A 1 249 ? 16.330 0.248 -21.797 1.00 83.12 249 TYR A O 1
ATOM 1942 N N . LEU A 1 250 ? 15.938 1.226 -23.781 1.00 86.88 250 LEU A N 1
ATOM 1943 C CA . LEU A 1 250 ? 16.981 0.475 -24.485 1.00 86.88 250 LEU A CA 1
ATOM 1944 C C . LEU A 1 250 ? 18.371 0.678 -23.875 1.00 86.88 250 LEU A C 1
ATOM 1946 O O . LEU A 1 250 ? 19.118 -0.283 -23.695 1.00 86.88 250 LEU A O 1
ATOM 1950 N N . ARG A 1 251 ? 18.719 1.912 -23.488 1.00 84.56 251 ARG A N 1
ATOM 1951 C CA . ARG A 1 251 ? 19.981 2.178 -22.777 1.00 84.56 251 ARG A CA 1
ATOM 1952 C C . ARG A 1 251 ? 20.061 1.442 -21.441 1.00 84.56 251 ARG A C 1
ATOM 1954 O O . ARG A 1 251 ? 21.137 0.971 -21.078 1.00 84.56 251 ARG A O 1
ATOM 1961 N N . ALA A 1 252 ? 18.949 1.335 -20.713 1.00 79.94 252 ALA A N 1
ATOM 1962 C CA . ALA A 1 252 ? 18.901 0.576 -19.467 1.00 79.94 252 ALA A CA 1
ATOM 1963 C C . ALA A 1 252 ? 19.067 -0.933 -19.718 1.00 79.94 252 ALA A C 1
ATOM 1965 O O . ALA A 1 252 ? 19.865 -1.564 -19.029 1.00 79.94 252 ALA A O 1
ATOM 1966 N N . VAL A 1 253 ? 18.390 -1.486 -20.732 1.00 86.44 253 VAL A N 1
ATOM 1967 C CA . VAL A 1 253 ? 18.528 -2.891 -21.158 1.00 86.44 253 VAL A CA 1
ATOM 1968 C C . VAL A 1 253 ? 19.983 -3.210 -21.502 1.00 86.44 253 VAL A C 1
ATOM 1970 O O . VAL A 1 253 ? 20.578 -4.074 -20.864 1.00 86.44 253 VAL A O 1
ATOM 1973 N N . LYS A 1 254 ? 20.602 -2.448 -22.414 1.00 88.31 254 LYS A N 1
ATOM 1974 C CA . LYS A 1 254 ? 22.004 -2.656 -22.825 1.00 88.31 254 LYS A CA 1
ATOM 1975 C C . LYS A 1 254 ? 22.973 -2.599 -21.644 1.00 88.31 254 LYS A C 1
ATOM 1977 O O . LYS A 1 254 ? 23.862 -3.438 -21.524 1.00 88.31 254 LYS A O 1
ATOM 1982 N N . LYS A 1 255 ? 22.774 -1.652 -20.721 1.00 83.75 255 LYS A N 1
ATOM 1983 C CA . LYS A 1 255 ? 23.601 -1.563 -19.513 1.00 83.75 255 LYS A CA 1
ATOM 1984 C C . LYS A 1 255 ? 23.461 -2.806 -18.630 1.00 83.75 255 LYS A C 1
ATOM 1986 O O . LYS A 1 255 ? 24.466 -3.313 -18.146 1.00 83.75 255 LYS A O 1
ATOM 1991 N N . LEU A 1 256 ? 22.246 -3.310 -18.429 1.00 83.00 256 LEU A N 1
ATOM 1992 C CA . LEU A 1 256 ? 22.007 -4.501 -17.607 1.00 83.00 256 LEU A CA 1
ATOM 1993 C C . LEU A 1 256 ? 22.625 -5.758 -18.207 1.00 83.00 256 LEU A C 1
ATOM 1995 O O . LEU A 1 256 ? 23.223 -6.540 -17.472 1.00 83.00 256 LEU A O 1
ATOM 1999 N N . LEU A 1 257 ? 22.532 -5.908 -19.527 1.00 87.38 257 LEU A N 1
ATOM 2000 C CA . LEU A 1 257 ? 23.164 -7.005 -20.256 1.00 87.38 257 LEU A CA 1
ATOM 2001 C C . LEU A 1 257 ? 24.692 -6.941 -20.133 1.00 87.38 257 LEU A C 1
ATOM 2003 O O . LEU A 1 257 ? 25.319 -7.944 -19.806 1.00 87.38 257 LEU A O 1
ATOM 2007 N N . SER A 1 258 ? 25.290 -5.745 -20.243 1.00 86.25 258 SER A N 1
ATOM 2008 C CA . SER A 1 258 ? 26.737 -5.564 -20.030 1.00 86.25 258 SER A CA 1
ATOM 2009 C C . SER A 1 258 ? 27.200 -5.943 -18.614 1.00 86.25 258 SER A C 1
ATOM 2011 O O . SER A 1 258 ? 28.351 -6.320 -18.418 1.00 86.25 258 SER A O 1
ATOM 2013 N N . SER A 1 259 ? 26.295 -5.880 -17.630 1.00 81.56 259 SER A N 1
ATOM 2014 C CA . SER A 1 259 ? 26.525 -6.296 -16.240 1.00 81.56 259 SER A CA 1
ATOM 2015 C C . SER A 1 259 ? 26.067 -7.735 -15.944 1.00 81.56 259 SER A C 1
ATOM 2017 O O . SER A 1 259 ? 26.000 -8.109 -14.777 1.00 81.56 259 SER A O 1
ATOM 2019 N N . GLY A 1 260 ? 25.698 -8.529 -16.959 1.00 83.94 260 GLY A N 1
ATOM 2020 C CA . GLY A 1 260 ? 25.284 -9.932 -16.802 1.00 83.94 260 GLY A CA 1
ATOM 2021 C C . GLY A 1 260 ? 23.922 -10.142 -16.125 1.00 83.94 260 GLY A C 1
ATOM 2022 O O . GLY A 1 260 ? 23.659 -11.208 -15.586 1.00 83.94 260 GLY A O 1
ATOM 2023 N N . CYS A 1 261 ? 23.050 -9.132 -16.100 1.00 84.38 261 CYS A N 1
ATOM 2024 C CA . CYS A 1 261 ? 21.781 -9.171 -15.365 1.00 84.38 261 CYS A CA 1
ATOM 2025 C C . CYS A 1 261 ? 20.570 -9.444 -16.284 1.00 84.38 261 CYS A C 1
ATOM 2027 O O . CYS A 1 261 ? 19.699 -8.575 -16.418 1.00 84.38 261 CYS A O 1
ATOM 2029 N N . MET A 1 262 ? 20.489 -10.633 -16.899 1.00 88.88 262 MET A N 1
ATOM 2030 C CA . MET A 1 262 ? 19.466 -10.980 -17.908 1.00 88.88 262 MET A CA 1
ATOM 2031 C C . MET A 1 262 ? 18.023 -10.817 -17.407 1.00 88.88 262 MET A C 1
ATOM 2033 O O . MET A 1 262 ? 17.239 -10.063 -17.986 1.00 88.88 262 MET A O 1
ATOM 2037 N N . GLU A 1 263 ? 17.669 -11.434 -16.276 1.00 83.56 263 GLU A N 1
ATOM 2038 C CA . GLU A 1 263 ? 16.314 -11.344 -15.705 1.00 83.56 263 GLU A CA 1
ATOM 2039 C C . GLU A 1 263 ? 15.848 -9.894 -15.524 1.00 83.56 263 GLU A C 1
ATOM 2041 O O . GLU A 1 263 ? 14.694 -9.531 -15.768 1.00 83.56 263 GLU A O 1
ATOM 2046 N N . ARG A 1 264 ? 16.769 -9.024 -15.104 1.00 78.31 264 ARG A N 1
ATOM 2047 C CA . ARG A 1 264 ? 16.477 -7.611 -14.869 1.00 78.31 264 ARG A CA 1
ATOM 2048 C C . ARG A 1 264 ? 16.281 -6.852 -16.170 1.00 78.31 264 ARG A C 1
ATOM 2050 O O . ARG A 1 264 ? 15.433 -5.959 -16.188 1.00 78.31 264 ARG A O 1
ATOM 2057 N N . ALA A 1 265 ? 17.028 -7.189 -17.218 1.00 86.12 265 ALA A N 1
ATOM 2058 C CA . ALA A 1 265 ? 16.839 -6.636 -18.554 1.00 86.12 265 ALA A CA 1
ATOM 2059 C C . ALA A 1 265 ? 15.453 -7.010 -19.107 1.00 86.12 265 ALA A C 1
ATOM 2061 O O . ALA A 1 265 ? 14.730 -6.138 -19.595 1.00 86.12 265 ALA A O 1
ATOM 2062 N N . LEU A 1 266 ? 15.017 -8.259 -18.912 1.00 87.19 266 LEU A N 1
ATOM 2063 C CA . LEU A 1 266 ? 13.679 -8.721 -19.297 1.00 87.19 266 LEU A CA 1
ATOM 2064 C C . LEU A 1 266 ? 12.558 -7.982 -18.553 1.00 87.19 266 LEU A C 1
ATOM 2066 O O . LEU A 1 266 ? 11.549 -7.613 -19.158 1.00 87.19 266 LEU A O 1
ATOM 2070 N N . ILE A 1 267 ? 12.740 -7.683 -17.260 1.00 80.62 267 ILE A N 1
ATOM 2071 C CA . ILE A 1 267 ? 11.777 -6.858 -16.511 1.00 80.62 267 ILE A CA 1
ATOM 2072 C C . ILE A 1 267 ? 11.661 -5.452 -17.117 1.00 80.62 267 ILE A C 1
ATOM 2074 O O . ILE A 1 267 ? 10.554 -4.915 -17.173 1.00 80.62 267 ILE A O 1
ATOM 2078 N N . VAL A 1 268 ? 12.769 -4.850 -17.561 1.00 81.12 268 VAL A N 1
ATOM 2079 C CA . VAL A 1 268 ? 12.750 -3.528 -18.211 1.00 81.12 268 VAL A CA 1
ATOM 2080 C C . VAL A 1 268 ? 12.040 -3.599 -19.562 1.00 81.12 268 VAL A C 1
ATOM 2082 O O . VAL A 1 268 ? 11.188 -2.755 -19.828 1.00 81.12 268 VAL A O 1
ATOM 2085 N N . CYS A 1 269 ? 12.298 -4.633 -20.368 1.00 87.88 269 CYS A N 1
ATOM 2086 C CA . CYS A 1 269 ? 11.588 -4.854 -21.633 1.00 87.88 269 CYS A CA 1
ATOM 2087 C C . CYS A 1 269 ? 10.071 -4.949 -21.410 1.00 87.88 269 CYS A C 1
ATOM 2089 O O . CYS A 1 269 ? 9.285 -4.352 -22.143 1.00 87.88 269 CYS A O 1
ATOM 2091 N N . ALA A 1 270 ? 9.636 -5.625 -20.341 1.00 84.38 270 ALA A N 1
ATOM 2092 C CA . ALA A 1 270 ? 8.219 -5.745 -19.998 1.00 84.38 270 ALA A CA 1
ATOM 2093 C C . ALA A 1 270 ? 7.520 -4.398 -19.708 1.00 84.38 270 ALA A C 1
ATOM 2095 O O . ALA A 1 270 ? 6.292 -4.335 -19.759 1.00 84.38 270 ALA A O 1
ATOM 2096 N N . LEU A 1 271 ? 8.272 -3.331 -19.409 1.00 79.31 271 LEU A N 1
ATOM 2097 C CA . LEU A 1 271 ? 7.749 -1.976 -19.184 1.00 79.31 271 LEU A CA 1
ATOM 2098 C C . LEU A 1 271 ? 7.607 -1.158 -20.476 1.00 79.31 271 LEU A C 1
ATOM 2100 O O . LEU A 1 271 ? 6.984 -0.099 -20.454 1.00 79.31 271 LEU A O 1
ATOM 2104 N N . MET A 1 272 ? 8.188 -1.625 -21.581 1.00 85.44 272 MET A N 1
ATOM 2105 C CA . MET A 1 272 ? 8.117 -0.949 -22.872 1.00 85.44 272 MET A CA 1
ATOM 2106 C C . MET A 1 272 ? 6.753 -1.167 -23.538 1.00 85.44 272 MET A C 1
ATOM 2108 O O . MET A 1 272 ? 6.061 -2.162 -23.277 1.00 85.44 272 MET A O 1
ATOM 2112 N N . ALA A 1 273 ? 6.403 -0.237 -24.432 1.00 85.25 273 ALA A N 1
ATOM 2113 C CA . ALA A 1 273 ? 5.315 -0.411 -25.389 1.00 85.25 273 ALA A CA 1
ATOM 2114 C C . ALA A 1 273 ? 5.539 -1.673 -26.230 1.00 85.25 273 ALA A C 1
ATOM 2116 O O . ALA A 1 273 ? 6.656 -2.179 -26.319 1.00 85.25 273 ALA A O 1
ATOM 2117 N N . ILE A 1 274 ? 4.472 -2.192 -26.829 1.00 87.75 274 ILE A N 1
ATOM 2118 C CA . ILE A 1 274 ? 4.446 -3.565 -27.324 1.00 87.75 274 ILE A CA 1
ATOM 2119 C C . ILE A 1 274 ? 5.554 -3.854 -28.354 1.00 87.75 274 ILE A C 1
ATOM 2121 O O . ILE A 1 274 ? 6.313 -4.799 -28.167 1.00 87.75 274 ILE A O 1
ATOM 2125 N N . TRP A 1 275 ? 5.757 -2.996 -29.354 1.00 88.88 275 TRP A N 1
ATOM 2126 C CA . TRP A 1 275 ? 6.805 -3.174 -30.367 1.00 88.88 275 TRP A CA 1
ATOM 2127 C C . TRP A 1 275 ? 8.202 -2.870 -29.830 1.00 88.88 275 TRP A C 1
ATOM 2129 O O . TRP A 1 275 ? 9.138 -3.632 -30.063 1.00 88.88 275 TRP A O 1
ATOM 2139 N N . GLY A 1 276 ? 8.333 -1.842 -28.990 1.00 88.88 276 GLY A N 1
ATOM 2140 C CA . GLY A 1 276 ? 9.590 -1.577 -28.296 1.00 88.88 276 GLY A CA 1
ATOM 2141 C C . GLY A 1 276 ? 10.023 -2.705 -27.351 1.00 88.88 276 GLY A C 1
ATOM 2142 O O . GLY A 1 276 ? 11.217 -2.942 -27.185 1.00 88.88 276 GLY A O 1
ATOM 2143 N N . ARG A 1 277 ? 9.077 -3.444 -26.759 1.00 90.75 277 ARG A N 1
ATOM 2144 C CA . ARG A 1 277 ? 9.385 -4.639 -25.967 1.00 90.75 277 ARG A CA 1
ATOM 2145 C C . ARG A 1 277 ? 10.028 -5.709 -26.834 1.00 90.75 277 ARG A C 1
ATOM 2147 O O . ARG A 1 277 ? 11.007 -6.293 -26.389 1.00 90.75 277 ARG A O 1
ATOM 2154 N N . LEU A 1 278 ? 9.495 -5.957 -28.031 1.00 91.88 278 LEU A N 1
ATOM 2155 C CA . LEU A 1 278 ? 10.062 -6.943 -28.952 1.00 91.88 278 LEU A CA 1
ATOM 2156 C C . LEU A 1 278 ? 11.501 -6.583 -29.328 1.00 91.88 278 LEU A C 1
ATOM 2158 O O . LEU A 1 278 ? 12.379 -7.436 -29.266 1.00 91.88 278 LEU A O 1
ATOM 2162 N N . GLU A 1 279 ? 11.754 -5.302 -29.603 1.00 93.56 279 GLU A N 1
ATOM 2163 C CA . GLU A 1 279 ? 13.099 -4.783 -29.870 1.00 93.56 279 GLU A CA 1
ATOM 2164 C C . GLU A 1 279 ? 14.058 -5.069 -28.703 1.00 93.56 279 GLU A C 1
ATOM 2166 O O . GLU A 1 279 ? 15.150 -5.603 -28.896 1.00 93.56 279 GLU A O 1
ATOM 2171 N N . GLY A 1 280 ? 13.626 -4.790 -27.469 1.00 91.94 280 GLY A N 1
ATOM 2172 C CA . GLY A 1 280 ? 14.397 -5.110 -26.268 1.00 91.94 280 GLY A CA 1
ATOM 2173 C C . GLY A 1 280 ? 14.649 -6.612 -26.087 1.00 91.94 280 GLY A C 1
ATOM 2174 O O . GLY A 1 280 ? 15.762 -7.000 -25.737 1.00 91.94 280 GLY A O 1
ATOM 2175 N N . LEU A 1 281 ? 13.651 -7.460 -26.356 1.00 93.62 281 LEU A N 1
ATOM 2176 C CA . LEU A 1 281 ? 13.782 -8.920 -26.266 1.00 93.62 281 LEU A CA 1
ATOM 2177 C C . LEU A 1 281 ? 14.775 -9.471 -27.296 1.00 93.62 281 LEU A C 1
ATOM 2179 O O . LEU A 1 281 ? 15.581 -10.329 -26.949 1.00 93.62 281 LEU A O 1
ATOM 2183 N N . PHE A 1 282 ? 14.774 -8.947 -28.522 1.00 93.50 282 PHE A N 1
ATOM 2184 C CA . PHE A 1 282 ? 15.759 -9.294 -29.548 1.00 93.50 282 PHE A CA 1
ATOM 2185 C C . PHE A 1 282 ? 17.180 -8.889 -29.157 1.00 93.50 282 PHE A C 1
ATOM 2187 O O . PHE A 1 282 ? 18.105 -9.683 -29.313 1.00 93.50 282 PHE A O 1
ATOM 2194 N N . ILE A 1 283 ? 17.359 -7.707 -28.562 1.00 92.88 283 ILE A N 1
ATOM 2195 C CA . ILE A 1 283 ? 18.661 -7.298 -28.016 1.00 92.88 283 ILE A CA 1
ATOM 2196 C C . ILE A 1 283 ? 19.108 -8.254 -26.899 1.00 92.88 283 ILE A C 1
ATOM 2198 O O . ILE A 1 283 ? 20.252 -8.701 -26.904 1.00 92.88 283 ILE A O 1
ATOM 2202 N N . CYS A 1 284 ? 18.220 -8.615 -25.963 1.00 92.44 284 CYS A N 1
ATOM 2203 C CA . CYS A 1 284 ? 18.534 -9.603 -24.923 1.00 92.44 284 CYS A CA 1
ATOM 2204 C C . CYS A 1 284 ? 18.929 -10.961 -25.517 1.00 92.44 284 CYS A C 1
ATOM 2206 O O . CYS A 1 284 ? 19.828 -11.624 -25.004 1.00 92.44 284 CYS A O 1
ATOM 2208 N N . LEU A 1 285 ? 18.282 -11.368 -26.608 1.00 90.12 285 LEU A N 1
ATOM 2209 C CA . LEU A 1 285 ? 18.571 -12.629 -27.276 1.00 90.12 285 LEU A CA 1
ATOM 2210 C C . LEU A 1 285 ? 19.963 -12.642 -27.916 1.00 90.12 285 LEU A C 1
ATOM 2212 O O . LEU A 1 285 ? 20.717 -13.592 -27.718 1.00 90.12 285 LEU A O 1
ATOM 2216 N N . GLY A 1 286 ? 20.325 -11.568 -28.625 1.00 87.19 286 GLY A N 1
ATOM 2217 C CA . GLY A 1 286 ? 21.648 -11.418 -29.239 1.00 87.19 286 GLY A CA 1
ATOM 2218 C C . GLY A 1 286 ? 22.792 -11.430 -28.217 1.00 87.19 286 GLY A C 1
ATOM 2219 O O . GLY A 1 286 ? 23.861 -11.979 -28.490 1.00 87.19 286 GLY A O 1
ATOM 2220 N N . GLU A 1 287 ? 22.531 -10.897 -27.020 1.00 89.25 287 GLU A N 1
ATOM 2221 C CA . GLU A 1 287 ? 23.478 -10.781 -25.902 1.00 89.25 287 GLU A CA 1
ATOM 2222 C C . GLU A 1 287 ? 23.434 -11.963 -24.910 1.00 89.25 287 GLU A C 1
ATOM 2224 O O . GLU A 1 287 ? 24.148 -11.948 -23.905 1.00 89.25 287 GLU A O 1
ATOM 2229 N N . SER A 1 288 ? 22.601 -12.984 -25.149 1.00 87.88 288 SER A N 1
ATOM 2230 C CA . SER A 1 288 ? 22.467 -14.143 -24.252 1.00 87.88 288 SER A CA 1
ATOM 2231 C C . SER A 1 288 ? 23.751 -14.978 -24.228 1.00 87.88 288 SER A C 1
ATOM 2233 O O . SER A 1 288 ? 24.230 -15.419 -25.278 1.00 87.88 288 SER A O 1
ATOM 2235 N N . ARG A 1 289 ? 24.305 -15.223 -23.031 1.00 85.75 289 ARG A N 1
ATOM 2236 C CA . ARG A 1 289 ? 25.612 -15.894 -22.862 1.00 85.75 289 ARG A CA 1
ATOM 2237 C C . ARG A 1 289 ? 25.504 -17.361 -22.455 1.00 85.75 289 ARG A C 1
ATOM 2239 O O . ARG A 1 289 ? 26.466 -18.101 -22.637 1.00 85.75 289 ARG A O 1
ATOM 2246 N N . SER A 1 290 ? 24.355 -17.774 -21.928 1.00 87.94 290 SER A N 1
ATOM 2247 C CA . SER A 1 290 ? 24.064 -19.143 -21.493 1.00 87.94 290 SER A CA 1
ATOM 2248 C C . SER A 1 290 ? 22.770 -19.667 -22.122 1.00 87.94 290 SER A C 1
ATOM 2250 O O . SER A 1 290 ? 21.956 -18.900 -22.642 1.00 87.94 290 SER A O 1
ATOM 2252 N N . ASP A 1 291 ? 22.555 -20.981 -22.062 1.00 86.69 291 ASP A N 1
ATOM 2253 C CA . ASP A 1 291 ? 21.280 -21.576 -22.480 1.00 86.69 291 ASP A CA 1
ATOM 2254 C C . ASP A 1 291 ? 20.126 -21.199 -21.539 1.00 86.69 291 ASP A C 1
ATOM 2256 O O . ASP A 1 291 ? 18.994 -21.034 -21.990 1.00 86.69 291 ASP A O 1
ATOM 2260 N N . GLU A 1 292 ? 20.419 -20.965 -20.258 1.00 89.81 292 GLU A N 1
ATOM 2261 C CA . GLU A 1 292 ? 19.449 -20.458 -19.283 1.00 89.81 292 GLU A CA 1
ATOM 2262 C C . GLU A 1 292 ? 18.951 -19.053 -19.665 1.00 89.81 292 GLU A C 1
ATOM 2264 O O . GLU A 1 292 ? 17.743 -18.813 -19.706 1.00 89.81 292 GLU A O 1
ATOM 2269 N N . ASP A 1 293 ? 19.859 -18.147 -20.050 1.00 88.81 293 ASP A N 1
ATOM 2270 C CA . ASP A 1 293 ? 19.505 -16.816 -20.556 1.00 88.81 293 ASP A CA 1
ATOM 2271 C C . ASP A 1 293 ? 18.588 -16.922 -21.781 1.00 88.81 293 ASP A C 1
ATOM 2273 O O . ASP A 1 293 ? 17.540 -16.271 -21.847 1.00 88.81 293 ASP A O 1
ATOM 2277 N N . ARG A 1 294 ? 18.947 -17.790 -22.737 1.00 87.25 294 ARG A N 1
ATOM 2278 C CA . ARG A 1 294 ? 18.144 -18.025 -23.946 1.00 87.25 294 ARG A CA 1
ATOM 2279 C C . ARG A 1 294 ? 16.752 -18.539 -23.595 1.00 87.25 294 ARG A C 1
ATOM 2281 O O . ARG A 1 294 ? 15.771 -18.075 -24.176 1.00 87.25 294 ARG A O 1
ATOM 2288 N N . GLN A 1 295 ? 16.642 -19.452 -22.631 1.00 88.62 295 GLN A N 1
ATOM 2289 C CA . GLN A 1 295 ? 15.359 -19.984 -22.175 1.00 88.62 295 GLN A CA 1
ATOM 2290 C C . GLN A 1 295 ? 14.491 -18.898 -21.522 1.00 88.62 295 GLN A C 1
ATOM 2292 O O . GLN A 1 295 ? 13.295 -18.811 -21.812 1.00 88.62 295 GLN A O 1
ATOM 2297 N N . LEU A 1 296 ? 15.082 -18.026 -20.699 1.00 88.81 296 LEU A N 1
ATOM 2298 C CA . LEU A 1 296 ? 14.383 -16.889 -20.094 1.00 88.81 296 LEU A CA 1
ATOM 2299 C C . LEU A 1 296 ? 13.853 -15.912 -21.153 1.00 88.81 296 LEU A C 1
ATOM 2301 O O . LEU A 1 296 ? 12.694 -15.487 -21.084 1.00 88.81 296 LEU A O 1
ATOM 2305 N N . VAL A 1 297 ? 14.674 -15.572 -22.152 1.00 90.38 297 VAL A N 1
ATOM 2306 C CA . VAL A 1 297 ? 14.268 -14.682 -23.251 1.00 90.38 297 VAL A CA 1
ATOM 2307 C C . VAL A 1 297 ? 13.167 -15.332 -24.093 1.00 90.38 297 VAL A C 1
ATOM 2309 O O . VAL A 1 297 ? 12.165 -14.679 -24.388 1.00 90.38 297 VAL A O 1
ATOM 2312 N N . ARG A 1 298 ? 13.287 -16.628 -24.406 1.00 87.19 298 ARG A N 1
ATOM 2313 C CA . ARG A 1 298 ? 12.270 -17.405 -25.135 1.00 87.19 298 ARG A CA 1
ATOM 2314 C C . ARG A 1 298 ? 10.928 -17.401 -24.404 1.00 87.19 298 ARG A C 1
ATOM 2316 O O . ARG A 1 298 ? 9.897 -17.100 -25.000 1.00 87.19 298 ARG A O 1
ATOM 2323 N N . GLN A 1 299 ? 10.931 -17.619 -23.089 1.00 89.31 299 GLN A N 1
ATOM 2324 C CA . GLN A 1 299 ? 9.715 -17.541 -22.277 1.00 89.31 299 GLN A CA 1
ATOM 2325 C C . GLN A 1 299 ? 9.086 -16.136 -22.296 1.00 89.31 299 GLN A C 1
ATOM 2327 O O . GLN A 1 299 ? 7.858 -15.995 -22.287 1.00 89.31 299 GLN A O 1
ATOM 2332 N N . ALA A 1 300 ? 9.907 -15.084 -22.321 1.00 88.94 300 ALA A N 1
ATOM 2333 C CA . ALA A 1 300 ? 9.431 -13.709 -22.428 1.00 88.94 300 ALA A CA 1
ATOM 2334 C C . ALA A 1 300 ? 8.850 -13.388 -23.820 1.00 88.94 300 ALA A C 1
ATOM 2336 O O . ALA A 1 300 ? 7.841 -12.682 -23.890 1.00 88.94 300 ALA A O 1
ATOM 2337 N N . LEU A 1 301 ? 9.425 -13.938 -24.897 1.00 88.06 301 LEU A N 1
ATOM 2338 C CA . LEU A 1 301 ? 8.900 -13.840 -26.265 1.00 88.06 301 LEU A CA 1
ATOM 2339 C C . LEU A 1 301 ? 7.527 -14.513 -26.392 1.00 88.06 301 LEU A C 1
ATOM 2341 O O . LEU A 1 301 ? 6.590 -13.874 -26.864 1.00 88.06 301 LEU A O 1
ATOM 2345 N N . LEU A 1 302 ? 7.359 -15.727 -25.857 1.00 84.38 302 LEU A N 1
ATOM 2346 C CA . LEU A 1 302 ? 6.058 -16.416 -25.825 1.00 84.38 302 LEU A CA 1
ATOM 2347 C C . LEU A 1 302 ? 4.993 -15.611 -25.058 1.00 84.38 302 LEU A C 1
ATOM 2349 O O . LEU A 1 302 ? 3.824 -15.552 -25.438 1.00 84.38 302 LEU A O 1
ATOM 2353 N N . ASN A 1 303 ? 5.381 -14.949 -23.964 1.00 85.44 303 ASN A N 1
ATOM 2354 C CA . ASN A 1 303 ? 4.468 -14.076 -23.223 1.00 85.44 303 ASN A CA 1
ATOM 2355 C C . ASN A 1 303 ? 4.099 -12.806 -24.004 1.00 85.44 303 ASN A C 1
ATOM 2357 O O . ASN A 1 303 ? 2.980 -12.314 -23.865 1.00 85.44 303 ASN A O 1
ATOM 2361 N N . TRP A 1 304 ? 5.028 -12.252 -24.787 1.00 88.12 304 TRP A N 1
ATOM 2362 C CA . TRP A 1 304 ? 4.754 -11.117 -25.669 1.00 88.12 304 TRP A CA 1
ATOM 2363 C C . TRP A 1 304 ? 3.792 -11.507 -26.793 1.00 88.12 304 TRP A C 1
ATOM 2365 O O . TRP A 1 304 ? 2.825 -10.791 -27.042 1.00 88.12 304 TRP A O 1
ATOM 2375 N N . GLU A 1 305 ? 4.003 -12.671 -27.398 1.00 81.12 305 GLU A N 1
ATOM 2376 C CA . GLU A 1 305 ? 3.179 -13.224 -28.473 1.00 81.12 305 GLU A CA 1
ATOM 2377 C C . GLU A 1 305 ? 1.711 -13.382 -28.042 1.00 81.12 305 GLU A C 1
ATOM 2379 O O . GLU A 1 305 ? 0.809 -12.833 -28.677 1.00 81.12 305 GLU A O 1
ATOM 2384 N N . ARG A 1 306 ? 1.469 -14.005 -26.878 1.00 80.38 306 ARG A N 1
ATOM 2385 C CA . ARG A 1 306 ? 0.119 -14.126 -26.292 1.00 80.38 306 ARG A CA 1
ATOM 2386 C C . ARG A 1 306 ? -0.569 -12.777 -26.074 1.00 80.38 306 ARG A C 1
ATOM 2388 O O . ARG A 1 306 ? -1.792 -12.707 -26.090 1.00 80.38 306 ARG A O 1
ATOM 2395 N N . GLN A 1 307 ? 0.195 -11.715 -25.823 1.00 77.56 307 GLN A N 1
ATOM 2396 C CA . GLN A 1 307 ? -0.351 -10.370 -25.626 1.00 77.56 307 GLN A CA 1
ATOM 2397 C C . GLN A 1 307 ? -0.632 -9.657 -26.952 1.00 77.56 307 GLN A C 1
ATOM 2399 O O . GLN A 1 307 ? -1.586 -8.884 -27.024 1.00 77.56 307 GLN A O 1
ATOM 2404 N N . GLN A 1 308 ? 0.157 -9.923 -27.996 1.00 73.94 308 GLN A N 1
ATOM 2405 C CA . GLN A 1 308 ? -0.050 -9.360 -29.331 1.00 73.94 308 GLN A CA 1
ATOM 2406 C C . GLN A 1 308 ? -1.292 -9.905 -30.021 1.00 73.94 308 GLN A C 1
ATOM 2408 O O . GLN A 1 308 ? -2.026 -9.127 -30.619 1.00 73.94 308 GLN A O 1
ATOM 2413 N N . GLY A 1 309 ? -1.586 -11.201 -29.866 1.00 64.19 309 GLY A N 1
ATOM 2414 C CA . GLY A 1 309 ? -2.833 -11.785 -30.379 1.00 64.19 309 GLY A CA 1
ATOM 2415 C C . GLY A 1 309 ? -4.101 -11.081 -29.865 1.00 64.19 309 GLY A C 1
ATOM 2416 O O . GLY A 1 309 ? -5.159 -11.195 -30.474 1.00 64.19 309 GLY A O 1
ATOM 2417 N N . CYS A 1 310 ? -3.984 -10.307 -28.780 1.00 54.12 310 CYS A N 1
ATOM 2418 C CA . CYS A 1 310 ? -5.058 -9.524 -28.173 1.00 54.12 310 CYS A CA 1
ATOM 2419 C C . CYS A 1 310 ? -4.931 -8.000 -28.404 1.00 54.12 310 CYS A C 1
ATOM 2421 O O . CYS A 1 310 ? -5.706 -7.237 -27.828 1.00 54.12 310 CYS A O 1
ATOM 2423 N N . SER A 1 311 ? -3.949 -7.529 -29.181 1.00 62.47 311 SER A N 1
ATOM 2424 C CA . SER A 1 311 ? -3.616 -6.107 -29.341 1.00 62.47 311 SER A CA 1
ATOM 2425 C C . SER A 1 311 ? -3.904 -5.609 -30.760 1.00 62.47 311 SER A C 1
ATOM 2427 O O . SER A 1 311 ? -3.417 -6.166 -31.735 1.00 62.47 311 SER A O 1
ATOM 2429 N N . ALA A 1 312 ? -4.637 -4.497 -30.885 1.00 69.00 312 ALA A N 1
ATOM 2430 C CA . ALA A 1 312 ? -4.897 -3.825 -32.167 1.00 69.00 312 ALA A CA 1
ATOM 2431 C C . ALA A 1 312 ? -3.809 -2.795 -32.561 1.00 69.00 312 ALA A C 1
ATOM 2433 O O . ALA A 1 312 ? -3.989 -2.022 -33.504 1.00 69.00 312 ALA A O 1
ATOM 2434 N N . ILE A 1 313 ? -2.699 -2.726 -31.815 1.00 76.38 313 ILE A N 1
ATOM 2435 C CA . ILE A 1 313 ? -1.662 -1.697 -31.987 1.00 76.38 313 ILE A CA 1
ATOM 2436 C C . ILE A 1 313 ? -0.792 -2.019 -33.206 1.00 76.38 313 ILE A C 1
ATOM 2438 O O . ILE A 1 313 ? 0.026 -2.939 -33.175 1.00 76.38 313 ILE A O 1
ATOM 2442 N N . ARG A 1 314 ? -0.922 -1.209 -34.259 1.00 81.31 314 ARG A N 1
ATOM 2443 C CA . ARG A 1 314 ? -0.074 -1.293 -35.456 1.00 81.31 314 ARG A CA 1
ATOM 2444 C C . ARG A 1 314 ? 1.339 -0.790 -35.173 1.00 81.31 314 ARG A C 1
ATOM 2446 O O . ARG A 1 314 ? 1.515 0.147 -34.399 1.00 81.31 314 ARG A O 1
ATOM 2453 N N . ILE A 1 315 ? 2.316 -1.408 -35.827 1.00 86.38 315 ILE A N 1
ATOM 2454 C CA . ILE A 1 315 ? 3.711 -0.967 -35.792 1.00 86.38 315 ILE A CA 1
ATOM 2455 C C . ILE A 1 315 ? 3.905 0.318 -36.607 1.00 86.38 315 ILE A C 1
ATOM 2457 O O . ILE A 1 315 ? 3.380 0.429 -37.720 1.00 86.38 315 ILE A O 1
ATOM 2461 N N . ASP A 1 316 ? 4.667 1.276 -36.077 1.00 86.81 316 ASP A N 1
ATOM 2462 C CA . ASP A 1 316 ? 5.030 2.489 -36.818 1.00 86.81 316 ASP A CA 1
ATOM 2463 C C . ASP A 1 316 ? 6.260 2.291 -37.736 1.00 86.81 316 ASP A C 1
ATOM 2465 O O . ASP A 1 316 ? 6.969 1.283 -37.674 1.00 86.81 316 ASP A O 1
ATOM 2469 N N . ALA A 1 317 ? 6.523 3.247 -38.635 1.00 86.62 317 ALA A N 1
ATOM 2470 C CA . ALA A 1 317 ? 7.623 3.146 -39.600 1.00 86.62 317 ALA A CA 1
ATOM 2471 C C . ALA A 1 317 ? 9.018 3.116 -38.942 1.00 86.62 317 ALA A C 1
ATOM 2473 O O . ALA A 1 317 ? 9.918 2.427 -39.428 1.00 86.62 317 ALA A O 1
ATOM 2474 N N . ASN A 1 318 ? 9.197 3.826 -37.825 1.00 86.19 318 ASN A N 1
ATOM 2475 C CA . ASN A 1 318 ? 10.469 3.881 -37.109 1.00 86.19 318 ASN A CA 1
ATOM 2476 C C . ASN A 1 318 ? 10.730 2.570 -36.356 1.00 86.19 318 ASN A C 1
ATOM 2478 O O . ASN A 1 318 ? 11.835 2.033 -36.413 1.00 86.19 318 ASN A O 1
ATOM 2482 N N . GLU A 1 319 ? 9.719 2.041 -35.666 1.00 87.25 319 GLU A N 1
ATOM 2483 C CA . GLU A 1 319 ? 9.736 0.728 -35.017 1.00 87.25 319 GLU A CA 1
ATOM 2484 C C . GLU A 1 319 ? 10.009 -0.380 -36.035 1.00 87.25 319 GLU A C 1
ATOM 2486 O O . GLU A 1 319 ? 10.852 -1.247 -35.796 1.00 87.25 319 GLU A O 1
ATOM 2491 N N . ARG A 1 320 ? 9.367 -0.310 -37.208 1.00 88.12 320 ARG A N 1
ATOM 2492 C CA . ARG A 1 320 ? 9.602 -1.246 -38.310 1.00 88.12 320 ARG A CA 1
ATOM 2493 C C . ARG A 1 320 ? 11.054 -1.223 -38.771 1.00 88.12 320 ARG A C 1
ATOM 2495 O O . ARG A 1 320 ? 11.663 -2.285 -38.892 1.00 88.12 320 ARG A O 1
ATOM 2502 N N . GLY A 1 321 ? 11.623 -0.036 -38.985 1.00 87.75 321 GLY A N 1
ATOM 2503 C CA . GLY A 1 321 ? 13.026 0.113 -39.373 1.00 87.75 321 GLY A CA 1
ATOM 2504 C C . GLY A 1 321 ? 13.984 -0.518 -38.358 1.00 87.75 321 GLY A C 1
ATOM 2505 O O . GLY A 1 321 ? 14.862 -1.292 -38.737 1.00 87.75 321 GLY A O 1
ATOM 2506 N N . ARG A 1 322 ? 13.777 -0.263 -37.058 1.00 88.69 322 ARG A N 1
ATOM 2507 C CA . ARG A 1 322 ? 14.629 -0.816 -35.989 1.00 88.69 322 ARG A CA 1
ATOM 2508 C C . ARG A 1 322 ? 14.529 -2.335 -35.872 1.00 88.69 322 ARG A C 1
ATOM 2510 O O . ARG A 1 322 ? 15.558 -3.004 -35.800 1.00 88.69 322 ARG A O 1
ATOM 2517 N N . LEU A 1 323 ? 13.318 -2.892 -35.898 1.00 89.81 323 LEU A N 1
ATOM 2518 C CA . LEU A 1 323 ? 13.130 -4.345 -35.839 1.00 89.81 323 LEU A CA 1
ATOM 2519 C C . LEU A 1 323 ? 13.710 -5.046 -37.069 1.00 89.81 323 LEU A C 1
ATOM 2521 O O . LEU A 1 323 ? 14.345 -6.082 -36.919 1.00 89.81 323 LEU A O 1
ATOM 2525 N N . THR A 1 324 ? 13.570 -4.460 -38.261 1.00 89.19 324 THR A N 1
ATOM 2526 C CA . THR A 1 324 ? 14.144 -5.022 -39.497 1.00 89.19 324 THR A CA 1
ATOM 2527 C C . THR A 1 324 ? 15.666 -5.137 -39.408 1.00 89.19 324 THR A C 1
ATOM 2529 O O . THR A 1 324 ? 16.231 -6.155 -39.798 1.00 89.19 324 THR A O 1
ATOM 2532 N N . LEU A 1 325 ? 16.341 -4.132 -38.835 1.00 89.38 325 LEU A N 1
ATOM 2533 C CA . LEU A 1 325 ? 17.789 -4.186 -38.614 1.00 89.38 325 LEU A CA 1
ATOM 2534 C C . LEU A 1 325 ? 18.188 -5.335 -37.680 1.00 89.38 325 LEU A C 1
ATOM 2536 O O . LEU A 1 325 ? 19.165 -6.026 -37.956 1.00 89.38 325 LEU A O 1
ATOM 2540 N N . LEU A 1 326 ? 17.430 -5.567 -36.604 1.00 89.25 326 LEU A N 1
ATOM 2541 C CA . LEU A 1 326 ? 17.689 -6.673 -35.675 1.00 89.25 326 LEU A CA 1
ATOM 2542 C C . LEU A 1 326 ? 17.398 -8.040 -36.303 1.00 89.25 326 LEU A C 1
ATOM 2544 O O . LEU A 1 326 ? 18.137 -8.990 -36.069 1.00 89.25 326 LEU A O 1
ATOM 2548 N N . LEU A 1 327 ? 16.371 -8.139 -37.147 1.00 88.19 327 LEU A N 1
ATOM 2549 C CA . LEU A 1 327 ? 16.033 -9.363 -37.878 1.00 88.19 327 LEU A CA 1
ATOM 2550 C C . LEU A 1 327 ? 17.073 -9.742 -38.943 1.00 88.19 327 LEU A C 1
ATOM 2552 O O . LEU A 1 327 ? 16.968 -10.820 -39.518 1.00 88.19 327 LEU A O 1
ATOM 2556 N N . ASN A 1 328 ? 18.078 -8.907 -39.218 1.00 87.81 328 ASN A N 1
ATOM 2557 C CA . ASN A 1 328 ? 19.222 -9.297 -40.047 1.00 87.81 328 ASN A CA 1
ATOM 2558 C C . ASN A 1 328 ? 20.282 -10.093 -39.269 1.00 87.81 328 ASN A C 1
ATOM 2560 O O . ASN A 1 328 ? 21.151 -10.706 -39.889 1.00 87.81 328 ASN A O 1
ATOM 2564 N N . ASP A 1 329 ? 20.212 -10.130 -37.936 1.00 86.88 329 ASP A N 1
ATOM 2565 C CA . ASP A 1 329 ? 21.074 -10.990 -37.128 1.00 86.88 329 ASP A CA 1
ATOM 2566 C C . ASP A 1 329 ? 20.651 -12.459 -37.278 1.00 86.88 329 ASP A C 1
ATOM 2568 O O . ASP A 1 329 ? 19.509 -12.834 -36.993 1.00 86.88 329 ASP A O 1
ATOM 2572 N N . ARG A 1 330 ? 21.596 -13.311 -37.692 1.00 86.19 330 ARG A N 1
ATOM 2573 C CA . ARG A 1 330 ? 21.368 -14.744 -37.916 1.00 86.19 330 ARG A CA 1
ATOM 2574 C C . ARG A 1 330 ? 20.783 -15.452 -36.690 1.00 86.19 330 ARG A C 1
ATOM 2576 O O . ARG A 1 330 ? 19.889 -16.273 -36.845 1.00 86.19 330 ARG A O 1
ATOM 2583 N N . ARG A 1 331 ? 21.231 -15.117 -35.477 1.00 81.25 331 ARG A N 1
ATOM 2584 C CA . ARG A 1 331 ? 20.754 -15.768 -34.243 1.00 81.25 331 ARG A CA 1
ATOM 2585 C C . ARG A 1 331 ? 19.287 -15.459 -33.977 1.00 81.25 331 ARG A C 1
ATOM 2587 O O . ARG A 1 331 ? 18.546 -16.320 -33.513 1.00 81.25 331 ARG A O 1
ATOM 2594 N N . ILE A 1 332 ? 18.877 -14.224 -34.263 1.00 85.25 332 ILE A N 1
ATOM 2595 C CA . ILE A 1 332 ? 17.483 -13.802 -34.129 1.00 85.25 332 ILE A CA 1
ATOM 2596 C C . ILE A 1 332 ? 16.642 -14.494 -35.204 1.00 85.25 332 ILE A C 1
ATOM 2598 O O . ILE A 1 332 ? 15.580 -15.021 -34.879 1.00 85.25 332 ILE A O 1
ATOM 2602 N N . ARG A 1 333 ? 17.137 -14.566 -36.449 1.00 87.38 333 ARG A N 1
ATOM 2603 C CA . ARG A 1 333 ? 16.462 -15.284 -37.542 1.00 87.38 333 ARG A CA 1
ATOM 2604 C C . ARG A 1 333 ? 16.196 -16.745 -37.207 1.00 87.38 333 ARG A C 1
ATOM 2606 O O . ARG A 1 333 ? 15.058 -17.176 -37.325 1.00 87.38 333 ARG A O 1
ATOM 2613 N N . ASP A 1 334 ? 17.204 -17.475 -36.737 1.00 84.81 334 ASP A N 1
ATOM 2614 C CA . ASP A 1 334 ? 17.076 -18.903 -36.416 1.00 84.81 334 ASP A CA 1
ATOM 2615 C C . ASP A 1 334 ? 15.980 -19.155 -35.3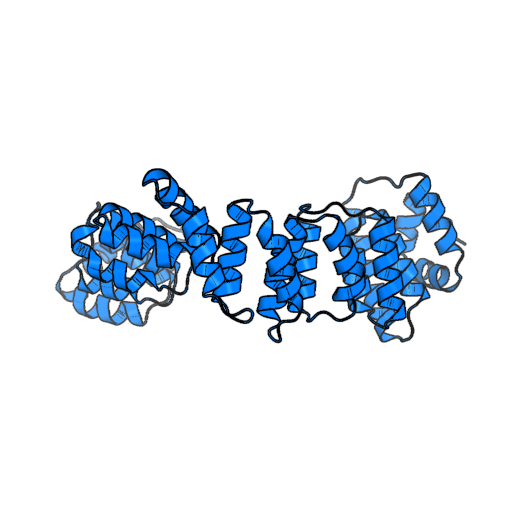57 1.00 84.81 334 ASP A C 1
ATOM 2617 O O . ASP A 1 334 ? 15.242 -20.145 -35.405 1.00 84.81 334 ASP A O 1
ATOM 2621 N N . ILE A 1 335 ? 15.819 -18.226 -34.411 1.00 81.12 335 ILE A N 1
ATOM 2622 C CA . ILE A 1 335 ? 14.794 -18.318 -33.366 1.00 81.12 335 ILE A CA 1
ATOM 2623 C C . ILE A 1 335 ? 13.418 -17.922 -33.892 1.00 81.12 335 ILE A C 1
ATOM 2625 O O . ILE A 1 335 ? 12.443 -18.612 -33.615 1.00 81.12 335 ILE A O 1
ATOM 2629 N N . VAL A 1 336 ? 13.323 -16.859 -34.690 1.00 83.81 336 VAL A N 1
ATOM 2630 C CA . VAL A 1 336 ? 12.061 -16.490 -35.344 1.00 83.81 336 VAL A CA 1
ATOM 2631 C C . VAL A 1 336 ? 11.562 -17.634 -36.230 1.00 83.81 336 VAL A C 1
ATOM 2633 O O . VAL A 1 336 ? 10.398 -18.004 -36.121 1.00 83.81 336 VAL A O 1
ATOM 2636 N N . SER A 1 337 ? 12.438 -18.254 -37.025 1.00 84.75 337 SER A N 1
ATOM 2637 C CA . SER A 1 337 ? 12.090 -19.386 -37.893 1.00 84.75 337 SER A CA 1
ATOM 2638 C C . SER A 1 337 ? 11.671 -20.640 -37.123 1.00 84.75 337 SER A C 1
ATOM 2640 O O . SER A 1 337 ? 10.835 -21.403 -37.602 1.00 84.75 337 SER A O 1
ATOM 2642 N N . SER A 1 338 ? 12.233 -20.875 -35.934 1.00 81.88 338 SER A N 1
ATOM 2643 C CA . SER A 1 338 ? 11.855 -22.024 -35.097 1.00 81.88 338 SER A CA 1
ATOM 2644 C C . SER A 1 338 ? 10.588 -21.785 -34.265 1.00 81.88 338 SER A C 1
ATOM 2646 O O . SER A 1 338 ? 9.976 -22.746 -33.797 1.00 81.88 338 SER A O 1
ATOM 2648 N N . GLU A 1 339 ? 10.143 -20.533 -34.129 1.00 81.44 339 GLU A N 1
ATOM 2649 C CA . GLU A 1 339 ? 8.946 -20.137 -33.384 1.00 81.44 339 GLU A CA 1
ATOM 2650 C C . GLU A 1 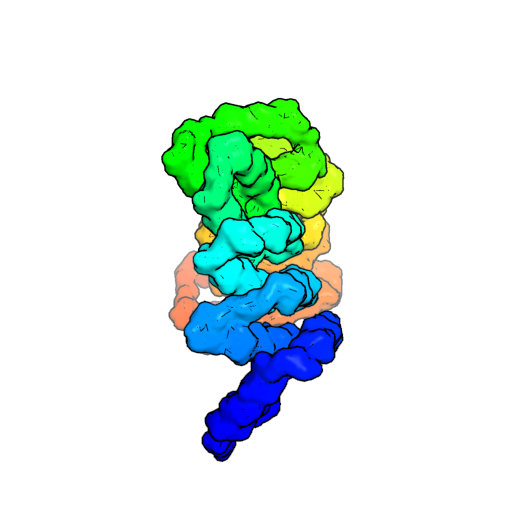339 ? 7.811 -19.720 -34.324 1.00 81.44 339 GLU A C 1
ATOM 2652 O O . GLU A 1 339 ? 7.598 -18.539 -34.608 1.00 81.44 339 GLU A O 1
ATOM 2657 N N . ARG A 1 340 ? 7.025 -20.704 -34.776 1.00 79.00 340 ARG A N 1
ATOM 2658 C CA . ARG A 1 340 ? 5.960 -20.531 -35.784 1.00 79.00 340 ARG A CA 1
ATOM 2659 C C . ARG A 1 340 ? 5.020 -19.349 -35.514 1.00 79.00 340 ARG A C 1
ATOM 2661 O O . ARG A 1 340 ? 4.628 -18.650 -36.443 1.00 79.00 340 ARG A O 1
ATOM 2668 N N . LEU A 1 341 ? 4.639 -19.129 -34.257 1.00 71.75 341 LEU A N 1
ATOM 2669 C CA . LEU A 1 341 ? 3.700 -18.066 -33.895 1.00 71.75 341 LEU A CA 1
ATOM 2670 C C . LEU A 1 341 ? 4.361 -16.679 -33.869 1.00 71.75 341 LEU A C 1
ATOM 2672 O O . LEU A 1 341 ? 3.729 -15.694 -34.252 1.00 71.75 341 LEU A O 1
ATOM 2676 N N . LEU A 1 342 ? 5.643 -16.599 -33.500 1.00 80.44 342 LEU A N 1
ATOM 2677 C CA . LEU A 1 342 ? 6.428 -15.370 -33.600 1.00 80.44 342 LEU A CA 1
ATOM 2678 C C . LEU A 1 342 ? 6.662 -14.991 -35.069 1.00 80.44 342 LEU A C 1
ATOM 2680 O O . LEU A 1 342 ? 6.444 -13.835 -35.431 1.00 80.44 342 LEU A O 1
ATOM 2684 N N . ALA A 1 343 ? 7.032 -15.956 -35.917 1.00 83.81 343 ALA A N 1
ATOM 2685 C CA . ALA A 1 343 ? 7.147 -15.753 -37.362 1.00 83.81 343 ALA A CA 1
ATOM 2686 C C . ALA A 1 343 ? 5.830 -15.239 -37.959 1.00 83.81 343 ALA A C 1
ATOM 2688 O O . ALA A 1 343 ? 5.821 -14.210 -38.631 1.00 83.81 343 ALA A O 1
ATOM 2689 N N . PHE A 1 344 ? 4.704 -15.875 -37.624 1.00 81.56 344 PHE A N 1
ATOM 2690 C CA . PHE A 1 344 ? 3.380 -15.445 -38.073 1.00 81.56 344 PHE A CA 1
ATOM 2691 C C . PHE A 1 344 ? 3.027 -14.018 -37.610 1.00 81.56 344 PHE A C 1
ATOM 2693 O O . PHE A 1 344 ? 2.544 -13.195 -38.395 1.00 81.56 344 PHE A O 1
ATOM 2700 N N . ALA A 1 345 ? 3.304 -13.674 -36.347 1.00 79.06 345 ALA A N 1
ATOM 2701 C CA . ALA A 1 345 ? 3.073 -12.326 -35.826 1.00 79.06 345 ALA A CA 1
ATOM 2702 C C . ALA A 1 345 ? 3.921 -11.264 -36.553 1.00 79.06 345 ALA A C 1
ATOM 2704 O O . ALA A 1 345 ? 3.461 -10.143 -36.780 1.00 79.06 345 ALA A O 1
ATOM 2705 N N . LEU A 1 34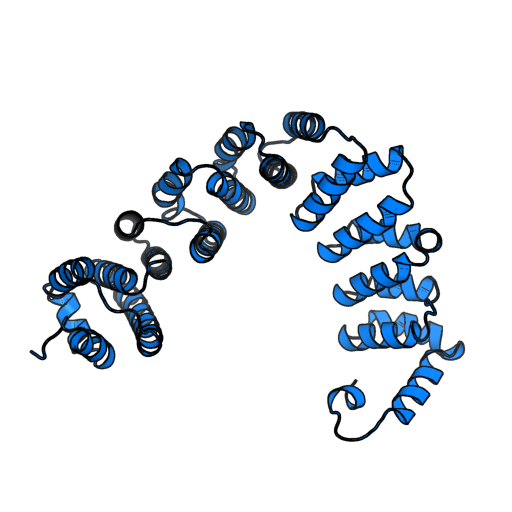6 ? 5.148 -11.602 -36.956 1.00 84.69 346 LEU A N 1
ATOM 2706 C CA . LEU A 1 346 ? 6.010 -10.705 -37.726 1.00 84.69 346 LEU A CA 1
ATOM 2707 C C . LEU A 1 346 ? 5.573 -10.603 -39.198 1.00 84.69 346 LEU A C 1
ATOM 2709 O O . LEU A 1 346 ? 5.562 -9.501 -39.748 1.00 84.69 346 LEU A O 1
ATOM 2713 N N . GLN A 1 347 ? 5.148 -11.707 -39.817 1.00 85.94 347 GLN A N 1
ATOM 2714 C CA . GLN A 1 347 ? 4.620 -11.745 -41.189 1.00 85.94 347 GLN A CA 1
ATOM 2715 C C . GLN A 1 347 ? 3.372 -10.888 -41.350 1.00 85.94 347 GLN A C 1
ATOM 2717 O O . GLN A 1 347 ? 3.301 -10.044 -42.241 1.00 85.94 347 GLN A O 1
ATOM 2722 N N . THR A 1 348 ? 2.411 -11.043 -40.438 1.00 82.25 348 THR A N 1
ATOM 2723 C CA . THR A 1 348 ? 1.163 -10.260 -40.439 1.00 82.25 348 THR A CA 1
ATOM 2724 C C . THR A 1 348 ? 1.403 -8.754 -40.300 1.00 82.25 348 THR A C 1
ATOM 2726 O O . THR A 1 348 ? 0.557 -7.955 -40.694 1.00 82.25 348 THR A O 1
ATOM 2729 N N . ASN A 1 349 ? 2.576 -8.352 -39.798 1.00 81.31 349 ASN A N 1
ATOM 2730 C CA . ASN A 1 349 ? 2.998 -6.958 -39.674 1.00 81.31 349 ASN A CA 1
ATOM 2731 C C . ASN A 1 349 ? 4.014 -6.513 -40.747 1.00 81.31 349 ASN A C 1
ATOM 2733 O O . ASN A 1 349 ? 4.509 -5.381 -40.688 1.00 81.31 349 ASN A O 1
ATOM 2737 N N . GLY A 1 350 ? 4.303 -7.368 -41.738 1.00 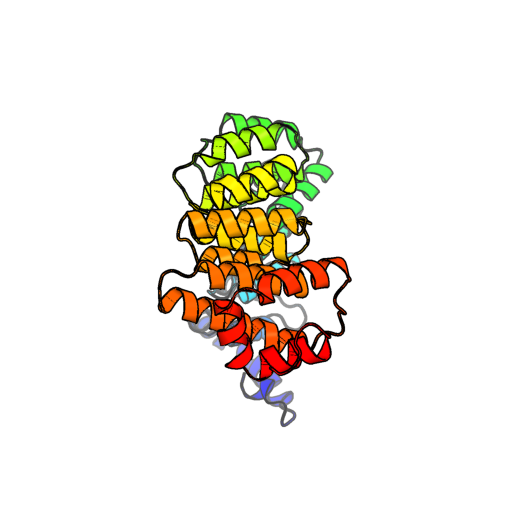83.44 350 GLY A N 1
ATOM 2738 C CA . GLY A 1 350 ? 5.213 -7.086 -42.852 1.00 83.44 350 GLY A CA 1
ATOM 2739 C C . GLY A 1 350 ? 6.688 -6.985 -42.452 1.00 83.44 350 GLY A C 1
ATOM 2740 O O . GLY A 1 350 ? 7.448 -6.285 -43.114 1.00 83.44 350 GLY A O 1
ATOM 2741 N N . LEU A 1 351 ? 7.080 -7.618 -41.342 1.00 84.00 351 LEU A N 1
ATOM 2742 C CA . LEU A 1 351 ? 8.453 -7.626 -40.815 1.00 84.00 351 LEU A CA 1
ATOM 2743 C C . LEU A 1 351 ? 9.235 -8.888 -41.177 1.00 84.00 351 LEU A C 1
ATOM 2745 O O . LEU A 1 351 ? 10.453 -8.919 -41.034 1.00 84.00 351 LEU A O 1
ATOM 2749 N N . TRP A 1 352 ? 8.533 -9.935 -41.596 1.00 83.31 352 TRP A N 1
ATOM 2750 C CA . TRP A 1 352 ? 9.105 -11.234 -41.904 1.00 83.31 352 TRP A CA 1
ATOM 2751 C C . TRP A 1 352 ? 8.474 -11.753 -43.190 1.00 83.31 352 TRP A C 1
ATOM 2753 O O . TRP A 1 352 ? 7.261 -11.658 -43.362 1.00 83.31 352 TRP A O 1
ATOM 2763 N N . ALA A 1 353 ? 9.295 -12.274 -44.091 1.00 76.19 353 ALA A N 1
ATOM 2764 C CA . ALA A 1 353 ? 8.858 -13.044 -45.245 1.00 76.19 353 ALA A CA 1
ATOM 2765 C C . ALA A 1 353 ? 9.407 -14.455 -45.047 1.00 76.19 353 ALA A C 1
ATOM 2767 O O . ALA A 1 353 ? 10.544 -14.587 -44.590 1.00 76.19 353 ALA A O 1
ATOM 2768 N N . ASP A 1 354 ? 8.597 -15.481 -45.320 1.00 60.50 354 ASP A N 1
ATOM 2769 C CA . ASP A 1 354 ? 9.084 -16.862 -45.305 1.00 60.50 354 ASP A CA 1
ATOM 2770 C C . ASP A 1 354 ? 10.324 -16.961 -46.202 1.00 60.50 354 ASP A C 1
ATOM 2772 O O . ASP A 1 354 ? 10.281 -16.581 -47.375 1.00 60.50 354 ASP A O 1
ATOM 2776 N N . GLY A 1 355 ? 11.434 -17.384 -45.597 1.00 53.25 355 GLY A N 1
ATOM 2777 C CA . GLY A 1 355 ? 12.675 -17.740 -46.274 1.00 53.25 355 GLY A CA 1
ATOM 2778 C C . GLY A 1 355 ? 12.784 -19.245 -46.373 1.00 53.25 355 GLY A C 1
ATOM 2779 O O . GLY A 1 355 ? 12.516 -19.897 -45.336 1.00 53.25 355 GLY A O 1
#